Protein AF-X1R0Q4-F1 (afdb_monomer)

Radius of gyration: 19.45 Å; Cα contacts (8 Å, |Δi|>4): 274; chains: 1; bounding box: 54×48×54 Å

pLDDT: mean 82.26, std 10.69, range [47.84, 97.06]

Sequence (240 aa):
ILNIVTEEIFTASDFFSNLVLGVIAFSLGENFRLEEIKKGMKQIMWISFIAAFGTWVLVSAALLIYFVIVKVPIYPAIVLGAAASATAPAATVLVIREYRASGLLTEFLLKVVAIDDAWCLMFAALAIAFANAMRAEVFQISIIFVGLGEIFGALIIGGILGYIFSFLSRFVKTAEEFLVYIFGFILLNVGLSIALNVSVLMSSMMMGLVVINLARENYKFFEVLRTVDAPLYLVFFILA

Structure (mmCIF, N/CA/C/O backbone):
data_AF-X1R0Q4-F1
#
_entry.id   AF-X1R0Q4-F1
#
loop_
_atom_site.group_PDB
_atom_site.id
_atom_site.type_symbol
_atom_site.label_atom_id
_atom_site.label_alt_id
_atom_site.label_comp_id
_atom_site.label_asym_id
_atom_site.label_entity_id
_atom_site.label_seq_id
_atom_site.pdbx_PDB_ins_code
_atom_site.Cartn_x
_atom_site.Cartn_y
_atom_site.Cartn_z
_atom_site.occupancy
_atom_site.B_iso_or_equiv
_atom_site.auth_seq_id
_atom_site.auth_comp_id
_atom_site.auth_asym_id
_atom_site.auth_atom_id
_atom_site.pdbx_PDB_model_num
ATOM 1 N N . ILE A 1 1 ? 8.178 -32.210 -17.970 1.00 48.28 1 ILE A N 1
ATOM 2 C CA . ILE A 1 1 ? 8.221 -33.676 -17.707 1.00 48.28 1 ILE A CA 1
ATOM 3 C C . ILE A 1 1 ? 7.464 -34.052 -16.430 1.00 48.28 1 ILE A C 1
ATOM 5 O O . ILE A 1 1 ? 6.868 -35.116 -16.416 1.00 48.28 1 ILE A O 1
ATOM 9 N N . LEU A 1 2 ? 7.343 -33.185 -15.419 1.00 51.03 2 LEU A N 1
ATOM 10 C CA . LEU A 1 2 ? 6.321 -33.352 -14.377 1.00 51.03 2 LEU A CA 1
ATOM 11 C C . LEU A 1 2 ? 5.296 -32.224 -14.508 1.00 51.03 2 LEU A C 1
ATOM 13 O O . LEU A 1 2 ? 5.438 -31.170 -13.905 1.00 51.03 2 LEU A O 1
ATOM 17 N N . ASN A 1 3 ? 4.303 -32.434 -15.372 1.00 47.84 3 ASN A N 1
ATOM 18 C CA . ASN A 1 3 ? 3.176 -31.526 -15.610 1.00 47.84 3 ASN A CA 1
ATOM 19 C C . ASN A 1 3 ? 2.176 -31.603 -14.432 1.00 47.84 3 ASN A C 1
ATOM 21 O O . ASN A 1 3 ? 1.005 -31.903 -14.622 1.00 47.84 3 ASN A O 1
ATOM 25 N N . ILE A 1 4 ? 2.678 -31.471 -13.198 1.00 63.62 4 ILE A N 1
ATOM 26 C CA . ILE A 1 4 ? 1.900 -31.618 -11.954 1.00 63.62 4 ILE A CA 1
ATOM 27 C C . ILE A 1 4 ? 1.037 -30.366 -11.707 1.00 63.62 4 ILE A C 1
ATOM 29 O O . ILE A 1 4 ? 0.045 -30.431 -10.988 1.00 63.62 4 ILE A O 1
ATOM 33 N N . VAL A 1 5 ? 1.381 -29.245 -12.349 1.00 58.50 5 VAL A N 1
ATOM 34 C CA . VAL A 1 5 ? 0.653 -27.976 -12.283 1.00 58.50 5 VAL A CA 1
ATOM 35 C C . VAL A 1 5 ? 0.071 -27.673 -13.669 1.00 58.50 5 VAL A C 1
ATOM 37 O O . VAL A 1 5 ? 0.801 -27.300 -14.584 1.00 58.50 5 VAL A O 1
ATOM 40 N N . THR A 1 6 ? -1.231 -27.901 -13.838 1.00 69.00 6 THR A N 1
ATOM 41 C CA . THR A 1 6 ? -2.012 -27.600 -15.054 1.00 69.00 6 THR A CA 1
ATOM 42 C C . THR A 1 6 ? -2.155 -26.080 -15.257 1.00 69.00 6 THR A C 1
ATOM 44 O O . THR A 1 6 ? -2.179 -25.341 -14.277 1.00 69.00 6 THR A O 1
ATOM 47 N N . GLU A 1 7 ? -2.330 -25.587 -16.492 1.00 61.00 7 GLU A N 1
ATOM 48 C CA . GLU A 1 7 ? -2.618 -24.157 -16.769 1.00 61.00 7 GLU A CA 1
ATOM 49 C C . GLU A 1 7 ? -3.858 -23.617 -16.023 1.00 61.00 7 GLU A C 1
ATOM 51 O O . GLU A 1 7 ? -3.911 -22.441 -15.664 1.00 61.00 7 GLU A O 1
ATOM 56 N N . GLU A 1 8 ? -4.826 -24.483 -15.712 1.00 61.91 8 GLU A N 1
ATOM 57 C CA . GLU A 1 8 ? -5.983 -24.154 -14.865 1.00 61.91 8 GLU A CA 1
ATOM 58 C C . GLU A 1 8 ? -5.582 -23.809 -13.420 1.00 61.91 8 GLU A C 1
ATOM 60 O O . GLU A 1 8 ? -6.213 -22.967 -12.783 1.00 61.91 8 GLU A O 1
ATOM 65 N N . ILE A 1 9 ? -4.502 -24.409 -12.902 1.00 63.47 9 ILE A N 1
ATOM 66 C CA . ILE A 1 9 ? -3.955 -24.058 -11.586 1.00 63.47 9 ILE A CA 1
ATOM 67 C C . ILE A 1 9 ? -3.293 -22.678 -11.647 1.00 63.47 9 ILE A C 1
ATOM 69 O O . ILE A 1 9 ? -3.420 -21.928 -10.689 1.00 63.47 9 ILE A O 1
ATOM 73 N N . PHE A 1 10 ? -2.659 -22.296 -12.761 1.00 61.41 10 PHE A N 1
ATOM 74 C CA . PHE A 1 10 ? -2.067 -20.959 -12.917 1.00 61.41 10 PHE A CA 1
ATOM 75 C C . PHE A 1 10 ? -3.125 -19.850 -12.958 1.00 61.41 10 PHE A C 1
ATOM 77 O O . PHE A 1 10 ? -3.000 -18.859 -12.247 1.00 61.41 10 PHE A O 1
ATOM 84 N N . THR A 1 11 ? -4.210 -20.037 -13.712 1.00 64.31 11 THR A N 1
ATOM 85 C CA . THR A 1 11 ? -5.306 -19.049 -13.769 1.00 64.31 11 THR A CA 1
ATOM 86 C C . THR A 1 11 ? -6.082 -18.957 -12.455 1.00 64.31 11 THR A C 1
ATOM 88 O O . THR A 1 11 ? -6.445 -17.859 -12.029 1.00 64.31 11 THR A O 1
ATOM 91 N N . ALA A 1 12 ? -6.298 -20.082 -11.766 1.00 67.31 12 ALA A N 1
ATOM 92 C CA . ALA A 1 12 ? -6.819 -20.057 -10.402 1.00 67.31 12 ALA A CA 1
ATOM 93 C C . ALA A 1 12 ? -5.833 -19.368 -9.437 1.00 67.31 12 ALA A C 1
ATOM 95 O O . ALA A 1 12 ? -6.260 -18.575 -8.597 1.00 67.31 12 ALA A O 1
ATOM 96 N N . SER A 1 13 ? -4.525 -19.614 -9.583 1.00 70.62 13 SER A N 1
ATOM 97 C CA . SER A 1 13 ? -3.475 -19.014 -8.750 1.00 70.62 13 SER A CA 1
ATOM 98 C C . SER A 1 13 ? -3.443 -17.493 -8.867 1.00 70.62 13 SER A C 1
ATOM 100 O O . SER A 1 13 ? -3.346 -16.819 -7.846 1.00 70.62 13 SER A O 1
ATOM 102 N N . ASP A 1 14 ? -3.620 -16.930 -10.066 1.00 76.75 14 ASP A N 1
ATOM 103 C CA . ASP A 1 14 ? -3.655 -15.474 -10.257 1.00 76.75 14 ASP A CA 1
ATOM 104 C C . ASP A 1 14 ? -4.827 -14.824 -9.511 1.00 76.75 14 ASP A C 1
ATOM 106 O O . ASP A 1 14 ? -4.669 -13.789 -8.856 1.00 76.75 14 ASP A O 1
ATOM 110 N N . PHE A 1 15 ? -6.016 -15.433 -9.565 1.00 80.31 15 PHE A N 1
ATOM 111 C CA . PHE A 1 15 ? -7.176 -14.930 -8.830 1.00 80.31 15 PHE A CA 1
ATOM 112 C C . PHE A 1 15 ? -6.971 -15.025 -7.314 1.00 80.31 15 PHE A C 1
ATOM 114 O O . PHE A 1 15 ? -7.194 -14.045 -6.599 1.00 80.31 15 PHE A O 1
ATOM 121 N N . PHE A 1 16 ? -6.515 -16.180 -6.819 1.00 81.94 16 PHE A N 1
ATOM 122 C CA . PHE A 1 16 ? -6.248 -16.376 -5.394 1.00 81.94 16 PHE A CA 1
ATOM 123 C C . PHE A 1 16 ? -5.144 -15.446 -4.889 1.00 81.94 16 PHE A C 1
ATOM 125 O O . PHE A 1 16 ? -5.305 -14.832 -3.837 1.00 81.94 16 PHE A O 1
ATOM 132 N N . SER A 1 17 ? -4.074 -15.267 -5.660 1.00 81.31 17 SER A N 1
ATOM 133 C CA . SER A 1 17 ? -2.992 -14.335 -5.349 1.00 81.31 17 SER A CA 1
ATOM 134 C C . SER A 1 17 ? -3.511 -12.906 -5.231 1.00 81.31 17 SER A C 1
ATOM 136 O O . SER A 1 17 ? -3.246 -12.254 -4.227 1.00 81.31 17 SER A O 1
ATOM 138 N N . ASN A 1 18 ? -4.324 -12.431 -6.182 1.00 85.31 18 ASN A N 1
ATOM 139 C CA . ASN A 1 18 ? -4.925 -11.094 -6.111 1.00 85.31 18 ASN A CA 1
ATOM 140 C C . ASN A 1 18 ? -5.888 -10.931 -4.928 1.00 85.31 18 ASN A C 1
ATOM 142 O O . ASN A 1 18 ? -5.920 -9.872 -4.301 1.00 85.31 18 ASN A O 1
ATOM 146 N N . LEU A 1 19 ? -6.6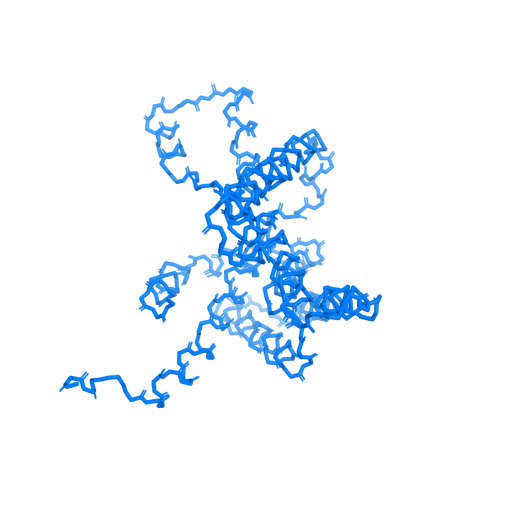62 -11.968 -4.604 1.00 88.12 19 LEU A N 1
ATOM 147 C CA . LEU A 1 19 ? -7.562 -11.960 -3.454 1.00 88.12 19 LEU A CA 1
ATOM 148 C C . LEU A 1 19 ? -6.775 -11.831 -2.152 1.00 88.12 19 LEU A C 1
ATOM 150 O O . LEU A 1 19 ? -7.067 -10.950 -1.344 1.00 88.12 19 LEU A O 1
ATOM 154 N N . VAL A 1 20 ? -5.762 -12.677 -1.961 1.00 84.25 20 VAL A N 1
ATOM 155 C CA . VAL A 1 20 ? -4.935 -12.647 -0.754 1.00 84.25 20 VAL A CA 1
ATOM 156 C C . VAL A 1 20 ? -4.165 -11.331 -0.665 1.00 84.25 20 VAL A C 1
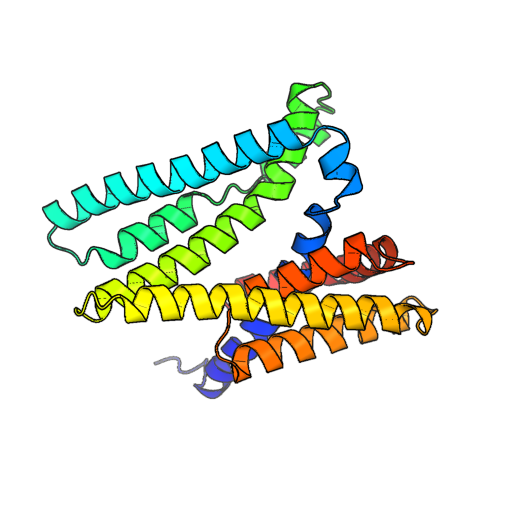ATOM 158 O O . VAL A 1 20 ? -4.171 -10.697 0.387 1.00 84.25 20 VAL A O 1
ATOM 161 N N . LEU A 1 21 ? -3.598 -10.855 -1.775 1.00 82.38 21 LEU A N 1
ATOM 162 C CA . LEU A 1 21 ? -2.958 -9.543 -1.862 1.00 82.38 21 LEU A CA 1
ATOM 163 C C . LEU A 1 21 ? -3.921 -8.416 -1.456 1.00 82.38 21 LEU A C 1
ATOM 165 O O . LEU A 1 21 ? -3.531 -7.507 -0.728 1.00 82.38 21 LEU A O 1
ATOM 169 N N . GLY A 1 22 ? -5.187 -8.490 -1.879 1.00 88.50 22 GLY A N 1
ATOM 170 C CA . GLY A 1 22 ? -6.237 -7.558 -1.476 1.00 88.50 22 GLY A CA 1
ATOM 171 C C . GLY A 1 22 ? -6.502 -7.577 0.031 1.00 88.50 22 GLY A C 1
ATOM 172 O O . GLY A 1 22 ? -6.643 -6.515 0.636 1.00 88.50 22 GLY A O 1
ATOM 173 N N . VAL A 1 23 ? -6.504 -8.758 0.659 1.00 88.94 23 VAL A N 1
ATOM 174 C CA . VAL A 1 23 ? -6.658 -8.884 2.119 1.00 88.94 23 VAL A CA 1
ATOM 175 C C . VAL A 1 23 ? -5.475 -8.275 2.865 1.00 88.94 23 VAL A C 1
ATOM 177 O O . VAL A 1 23 ? -5.675 -7.466 3.772 1.00 88.94 23 VAL A O 1
ATOM 180 N N . ILE A 1 24 ? -4.252 -8.603 2.446 1.00 83.38 24 ILE A N 1
ATOM 181 C CA . ILE A 1 24 ? -3.019 -8.075 3.042 1.00 83.38 24 ILE A CA 1
ATOM 182 C C . ILE A 1 24 ? -2.996 -6.547 2.935 1.00 83.38 24 ILE A C 1
ATOM 184 O O . ILE A 1 24 ? -2.786 -5.844 3.922 1.00 83.38 24 ILE A O 1
ATOM 188 N N . ALA A 1 25 ? -3.276 -6.024 1.742 1.00 83.62 25 ALA A N 1
ATOM 189 C CA . ALA A 1 25 ? -3.296 -4.593 1.482 1.00 83.62 25 ALA A CA 1
ATOM 190 C C . ALA A 1 25 ? -4.381 -3.868 2.287 1.00 83.62 25 ALA A C 1
ATOM 192 O O . ALA A 1 25 ? -4.122 -2.797 2.832 1.00 83.62 25 ALA A O 1
ATOM 193 N N . PHE A 1 26 ? -5.578 -4.452 2.406 1.00 89.25 26 PHE A N 1
ATOM 194 C CA . PHE A 1 26 ? -6.632 -3.907 3.259 1.00 89.25 26 PHE A CA 1
ATOM 195 C C . PHE A 1 26 ? -6.187 -3.835 4.724 1.00 89.25 26 PHE A C 1
ATOM 197 O O . PHE A 1 26 ? -6.342 -2.781 5.336 1.00 89.25 26 PHE A O 1
ATOM 204 N N . SER A 1 27 ? -5.586 -4.907 5.256 1.00 84.94 27 SER A N 1
ATOM 205 C CA . SER A 1 27 ? -5.051 -4.957 6.626 1.00 84.94 27 SER A CA 1
ATOM 206 C C . SER A 1 27 ? -3.994 -3.868 6.865 1.00 84.94 27 SER A C 1
ATOM 208 O O . SER A 1 27 ? -4.069 -3.128 7.845 1.00 84.94 27 SER A O 1
ATOM 210 N N . LEU A 1 28 ? -3.090 -3.650 5.901 1.00 79.06 28 LEU A N 1
ATOM 211 C CA . LEU A 1 28 ? -2.098 -2.565 5.945 1.00 79.06 28 LEU A CA 1
ATOM 212 C C . LEU A 1 28 ? -2.719 -1.158 5.998 1.00 79.06 28 LEU A C 1
ATOM 214 O O . LEU A 1 28 ? -2.101 -0.229 6.523 1.00 79.06 28 LEU A O 1
ATOM 218 N N . GLY A 1 29 ? -3.944 -0.986 5.495 1.00 81.50 29 GLY A N 1
ATOM 219 C CA . GLY A 1 29 ? -4.682 0.274 5.581 1.00 81.50 29 GLY A CA 1
ATOM 220 C C . GLY A 1 29 ? -4.932 0.745 7.021 1.00 81.50 29 GLY A C 1
ATOM 221 O O . GLY A 1 29 ? -5.035 1.952 7.250 1.00 81.50 29 GLY A O 1
ATOM 222 N N . GLU A 1 30 ? -4.955 -0.167 8.002 1.00 83.25 30 GLU A N 1
ATOM 223 C CA . GLU A 1 30 ? -5.106 0.153 9.429 1.00 83.25 30 GLU A CA 1
ATOM 224 C C . GLU A 1 30 ? -4.024 1.125 9.931 1.00 83.25 30 GLU A C 1
ATOM 226 O O . GLU A 1 30 ? -4.306 2.024 10.728 1.00 83.25 30 GLU A O 1
ATOM 231 N N . ASN A 1 31 ? -2.801 1.016 9.400 1.00 74.75 31 ASN A N 1
ATOM 232 C CA . ASN A 1 31 ? -1.647 1.815 9.825 1.00 74.75 31 ASN A CA 1
ATOM 233 C C . ASN A 1 31 ? -1.775 3.316 9.476 1.00 74.75 31 ASN A C 1
ATOM 235 O O . ASN A 1 31 ? -0.986 4.136 9.947 1.00 74.75 31 ASN A O 1
ATOM 239 N N . PHE A 1 32 ? -2.782 3.708 8.684 1.00 74.38 32 PHE A N 1
ATOM 240 C CA . PHE A 1 32 ? -3.005 5.083 8.211 1.00 74.38 32 PHE A CA 1
ATOM 241 C C . PHE A 1 32 ? -4.057 5.858 9.018 1.00 74.38 32 PHE A C 1
ATOM 243 O O . PHE A 1 32 ? -4.734 6.760 8.508 1.00 74.38 32 PHE A O 1
ATOM 250 N N . ARG A 1 33 ? -4.215 5.541 10.304 1.00 79.12 33 ARG A N 1
ATOM 251 C CA . 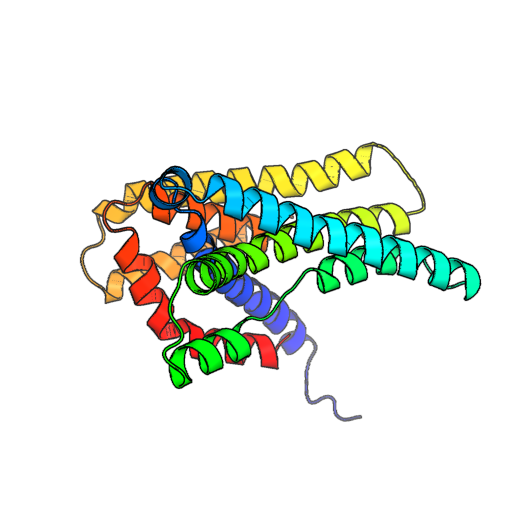ARG A 1 33 ? -5.160 6.235 11.185 1.00 79.12 33 ARG A CA 1
ATOM 252 C C . ARG A 1 33 ? -4.767 7.703 11.407 1.00 79.12 33 ARG A C 1
ATOM 254 O O . ARG A 1 33 ? -3.747 8.023 12.017 1.00 79.12 33 ARG A O 1
ATOM 261 N N . LEU A 1 34 ? -5.636 8.627 10.996 1.00 73.25 34 LEU A N 1
ATOM 262 C CA . LEU A 1 34 ? -5.405 10.076 11.042 1.00 73.25 34 LEU A CA 1
ATOM 263 C C . LEU A 1 34 ? -5.211 10.615 12.464 1.00 73.25 34 LEU A C 1
ATOM 265 O O . LEU A 1 34 ? -4.466 11.575 12.660 1.00 73.25 34 LEU A O 1
ATOM 269 N N . GLU A 1 35 ? -5.877 10.030 13.460 1.00 72.56 35 GLU A N 1
ATOM 270 C CA . GLU A 1 35 ? -5.712 10.430 14.863 1.00 72.56 35 GLU A CA 1
ATOM 271 C C . GLU A 1 35 ? -4.319 10.106 15.401 1.00 72.56 35 GLU A C 1
ATOM 273 O O . GLU A 1 35 ? -3.756 10.897 16.159 1.00 72.56 35 GLU A O 1
ATOM 278 N N . GLU A 1 36 ? -3.750 8.973 14.992 1.00 66.88 36 GLU A N 1
ATOM 279 C CA . GLU A 1 36 ? -2.378 8.605 15.335 1.00 66.88 36 GLU A CA 1
ATOM 280 C C . GLU A 1 36 ? -1.408 9.505 14.575 1.00 66.88 36 GLU A C 1
ATOM 282 O O . GLU A 1 36 ? -0.501 10.082 15.183 1.00 66.88 36 GLU A O 1
ATOM 287 N N . ILE A 1 37 ? -1.688 9.761 13.289 1.00 65.81 37 ILE A N 1
ATOM 288 C CA . ILE A 1 37 ? -0.858 10.629 12.451 1.00 65.81 37 ILE A CA 1
ATOM 289 C C . ILE A 1 37 ? -0.731 12.037 13.045 1.00 65.81 37 ILE A C 1
ATOM 291 O O . ILE A 1 37 ? 0.372 12.590 13.153 1.00 65.81 37 ILE A O 1
ATOM 295 N N . LYS A 1 38 ? -1.852 12.605 13.502 1.00 64.12 38 LYS A N 1
ATOM 296 C CA . LYS A 1 38 ? -1.912 13.938 14.120 1.00 64.12 38 LYS A CA 1
ATOM 297 C C . LYS A 1 38 ? -1.213 14.017 15.483 1.00 64.12 38 LYS A C 1
ATOM 299 O O . LYS A 1 38 ? -0.784 15.104 15.859 1.00 64.12 38 LYS A O 1
ATOM 304 N N . LYS A 1 39 ? -1.041 12.903 16.204 1.00 67.81 39 LYS A N 1
ATOM 305 C CA . LYS A 1 39 ? -0.413 12.849 17.542 1.00 67.81 39 LYS A CA 1
ATOM 306 C C . LYS A 1 39 ? 1.121 12.767 17.529 1.00 67.81 39 LYS A C 1
ATOM 308 O O . LYS A 1 39 ? 1.723 12.446 18.549 1.00 67.81 39 LYS A O 1
ATOM 313 N N . GLY A 1 40 ? 1.767 13.085 16.406 1.00 65.31 40 GLY A N 1
ATOM 314 C CA . GLY A 1 40 ? 3.230 13.171 16.319 1.00 65.31 40 GLY A CA 1
ATOM 315 C C . GLY A 1 40 ? 3.873 12.289 15.251 1.00 65.31 40 GLY A C 1
ATOM 316 O O . GLY A 1 40 ? 5.098 12.221 15.197 1.00 65.31 40 GLY A O 1
ATOM 317 N N . MET A 1 41 ? 3.103 11.656 14.355 1.00 67.69 41 MET A N 1
ATOM 318 C CA . MET A 1 41 ? 3.697 10.858 13.270 1.00 67.69 41 MET A CA 1
ATOM 319 C C . MET A 1 41 ? 4.172 11.697 12.083 1.00 67.69 41 MET A C 1
ATOM 321 O O . MET A 1 41 ? 4.742 11.136 11.159 1.00 67.69 41 MET A O 1
ATOM 325 N N . LYS A 1 42 ? 4.012 13.028 12.074 1.00 77.25 42 LYS A N 1
ATOM 326 C CA . LYS A 1 42 ? 4.504 13.853 10.953 1.00 77.25 42 LYS A CA 1
ATOM 327 C C . LYS A 1 42 ? 6.011 13.669 10.723 1.00 77.25 42 LYS A C 1
ATOM 329 O O . LYS A 1 42 ? 6.438 13.556 9.580 1.00 77.25 42 LYS A O 1
ATOM 334 N N . GLN A 1 43 ? 6.806 13.613 11.794 1.00 82.38 43 GLN A N 1
ATOM 335 C CA . GLN A 1 43 ? 8.244 13.329 11.699 1.00 82.38 43 GLN A CA 1
ATOM 336 C C . GLN A 1 43 ? 8.512 11.892 11.232 1.00 82.38 43 GLN A C 1
ATOM 338 O O . GLN A 1 43 ? 9.378 11.679 10.391 1.00 82.38 43 GLN A O 1
ATOM 343 N N . ILE A 1 44 ? 7.734 10.927 11.730 1.00 83.44 44 ILE A N 1
ATOM 344 C CA . ILE A 1 44 ? 7.833 9.499 11.388 1.00 83.44 44 ILE A CA 1
ATOM 345 C C . ILE A 1 44 ? 7.547 9.279 9.901 1.00 83.44 44 ILE A C 1
ATOM 347 O O . ILE A 1 44 ? 8.341 8.648 9.217 1.00 83.44 44 ILE A O 1
ATOM 351 N N . MET A 1 45 ? 6.464 9.866 9.387 1.00 81.88 45 MET A N 1
ATOM 352 C CA . MET A 1 45 ? 6.097 9.817 7.974 1.00 81.88 45 MET A CA 1
ATOM 353 C C . MET A 1 45 ? 7.187 10.400 7.083 1.00 81.88 45 MET A C 1
ATOM 355 O O . MET A 1 45 ? 7.530 9.789 6.081 1.00 81.88 45 MET A O 1
ATOM 359 N N . TRP A 1 46 ? 7.741 11.565 7.440 1.00 86.44 46 TRP A N 1
ATOM 360 C CA . TRP A 1 46 ? 8.808 12.181 6.650 1.00 86.44 46 TRP A CA 1
ATOM 361 C C . TRP A 1 46 ? 10.078 11.337 6.642 1.00 86.44 46 TRP A C 1
ATOM 363 O O . TRP A 1 46 ? 10.664 11.143 5.584 1.00 86.44 46 TRP A O 1
ATOM 373 N N . ILE A 1 47 ? 10.491 10.824 7.801 1.00 88.62 47 ILE A N 1
ATOM 374 C CA . ILE A 1 47 ? 11.694 9.994 7.908 1.00 88.62 47 ILE A CA 1
ATOM 375 C C . ILE A 1 47 ? 11.510 8.679 7.147 1.00 88.62 47 ILE A C 1
ATOM 377 O O . ILE A 1 47 ? 12.376 8.325 6.354 1.00 88.62 47 ILE A O 1
ATOM 381 N N . SER A 1 48 ? 10.375 8.002 7.332 1.00 87.38 48 SER A N 1
ATOM 382 C CA . SER A 1 48 ? 10.027 6.772 6.613 1.00 87.38 48 SER A CA 1
ATOM 383 C C . SER A 1 48 ? 9.978 7.003 5.101 1.00 87.38 48 SER A C 1
ATOM 385 O O . SER A 1 48 ? 10.644 6.296 4.353 1.00 87.38 48 SER A O 1
ATOM 387 N N . PHE A 1 49 ? 9.305 8.066 4.648 1.00 89.06 49 PHE A N 1
ATOM 388 C CA . PHE A 1 49 ? 9.241 8.416 3.231 1.00 89.06 49 PHE A CA 1
ATOM 389 C C . PHE A 1 49 ? 10.627 8.690 2.642 1.00 89.06 49 PHE A C 1
ATOM 391 O O . PHE A 1 49 ? 10.955 8.158 1.588 1.00 89.06 49 PHE A O 1
ATOM 398 N N . ILE A 1 50 ? 11.456 9.498 3.312 1.00 91.81 50 ILE A N 1
ATOM 399 C CA . ILE A 1 50 ? 12.810 9.813 2.837 1.00 91.81 50 ILE A CA 1
ATOM 400 C C . ILE A 1 50 ? 13.678 8.552 2.801 1.00 91.81 50 ILE A C 1
ATOM 402 O O . ILE A 1 50 ? 14.441 8.382 1.854 1.00 91.81 50 ILE A O 1
ATOM 406 N N . ALA A 1 51 ? 13.564 7.666 3.794 1.00 90.69 51 ALA A N 1
ATOM 407 C CA . ALA A 1 51 ? 14.310 6.414 3.831 1.00 90.69 51 ALA A CA 1
ATOM 408 C C . ALA A 1 51 ? 13.897 5.479 2.684 1.00 90.69 51 ALA A C 1
ATOM 410 O O . ALA A 1 51 ? 14.760 5.033 1.925 1.00 90.69 51 ALA A O 1
ATOM 411 N N . ALA A 1 52 ? 12.596 5.248 2.498 1.00 90.56 52 ALA A N 1
ATOM 412 C CA . ALA A 1 52 ? 12.078 4.370 1.455 1.00 90.56 52 ALA A CA 1
ATOM 413 C C . ALA A 1 52 ? 12.325 4.952 0.048 1.00 90.56 52 ALA A C 1
ATOM 415 O O . ALA A 1 52 ? 12.873 4.277 -0.823 1.00 90.56 52 ALA A O 1
ATOM 416 N N . PHE A 1 53 ? 12.014 6.236 -0.166 1.00 92.12 53 PHE A N 1
ATOM 417 C CA . PHE A 1 53 ? 12.231 6.919 -1.446 1.00 92.12 53 PHE A CA 1
ATOM 418 C C . PHE A 1 53 ? 13.722 7.060 -1.767 1.00 92.12 53 PHE A C 1
ATOM 420 O O . PHE A 1 53 ? 14.145 6.825 -2.897 1.00 92.12 53 PHE A O 1
ATOM 427 N N . GLY A 1 54 ? 14.539 7.405 -0.769 1.00 94.00 54 GLY A N 1
ATOM 428 C CA . GLY A 1 54 ? 15.990 7.489 -0.903 1.00 94.00 54 GLY A CA 1
ATOM 429 C C . GLY A 1 54 ? 16.603 6.144 -1.281 1.00 94.00 54 GLY A C 1
ATOM 430 O O . GLY A 1 54 ? 17.414 6.085 -2.203 1.00 94.00 54 GLY A O 1
ATOM 431 N N . THR A 1 55 ? 16.162 5.061 -0.636 1.00 94.12 55 THR A N 1
ATOM 432 C CA . THR A 1 55 ? 16.571 3.692 -0.986 1.00 94.12 55 THR A CA 1
ATOM 433 C C . THR A 1 55 ? 16.174 3.356 -2.416 1.00 94.12 55 THR A C 1
ATOM 435 O O . THR A 1 55 ? 17.025 2.925 -3.195 1.00 94.12 55 THR A O 1
ATOM 438 N N . TRP A 1 56 ? 14.926 3.636 -2.801 1.00 94.06 56 TRP A N 1
ATOM 439 C CA . TRP A 1 56 ? 14.455 3.389 -4.159 1.00 94.06 56 TRP A CA 1
ATOM 440 C C . TRP A 1 56 ? 15.310 4.112 -5.204 1.00 94.06 56 TRP A C 1
ATOM 442 O O . TRP A 1 56 ? 15.796 3.479 -6.144 1.00 94.06 56 TRP A O 1
ATOM 452 N N . VAL A 1 57 ? 15.555 5.412 -5.028 1.00 94.56 57 VAL A N 1
ATOM 453 C CA . VAL A 1 57 ? 16.348 6.216 -5.969 1.00 94.56 57 VAL A CA 1
ATOM 454 C C . VAL A 1 57 ? 17.797 5.736 -6.031 1.00 94.56 57 VAL A C 1
ATOM 456 O O . VAL A 1 57 ? 18.319 5.530 -7.126 1.00 94.56 57 VAL A O 1
ATOM 459 N N . LEU A 1 58 ? 18.449 5.532 -4.883 1.00 96.50 58 LEU A N 1
ATOM 460 C CA . LEU A 1 58 ? 19.863 5.151 -4.831 1.00 96.50 58 LEU A CA 1
ATOM 461 C C . LEU A 1 58 ? 20.104 3.755 -5.408 1.00 96.50 58 LEU A C 1
ATOM 463 O O . LEU A 1 58 ? 21.014 3.580 -6.220 1.00 96.50 58 LEU A O 1
ATOM 467 N N . VAL A 1 59 ? 19.280 2.773 -5.033 1.00 96.19 59 VAL A N 1
ATOM 468 C CA . VAL A 1 59 ? 19.413 1.400 -5.536 1.00 96.19 59 VAL A CA 1
ATOM 469 C C . VAL A 1 59 ? 19.075 1.342 -7.022 1.00 96.19 59 VAL A C 1
ATOM 471 O O . VAL A 1 59 ? 19.826 0.735 -7.785 1.00 96.19 59 VAL A O 1
ATOM 474 N N . SER A 1 60 ? 18.019 2.036 -7.467 1.00 94.56 60 SER A N 1
ATOM 475 C CA . SER A 1 60 ? 17.699 2.125 -8.898 1.00 94.56 60 SER A CA 1
ATOM 476 C C . SER A 1 60 ? 18.846 2.754 -9.683 1.00 94.56 60 SER A C 1
ATOM 478 O O . SER A 1 60 ? 19.229 2.222 -10.717 1.00 94.56 60 SER A O 1
ATOM 480 N N . ALA A 1 61 ? 19.439 3.849 -9.197 1.00 94.50 61 ALA A N 1
ATOM 481 C CA . ALA A 1 61 ? 20.561 4.506 -9.866 1.00 94.50 61 ALA A CA 1
ATOM 482 C C . ALA A 1 61 ? 21.790 3.589 -9.965 1.00 94.50 61 ALA A C 1
ATOM 484 O O . ALA A 1 61 ? 22.389 3.475 -11.036 1.00 94.50 61 ALA A O 1
ATOM 485 N N . ALA A 1 62 ? 22.137 2.891 -8.880 1.00 96.06 62 ALA A N 1
ATOM 486 C CA . ALA A 1 62 ? 23.241 1.936 -8.871 1.00 96.06 62 ALA A CA 1
ATOM 487 C C . ALA A 1 62 ? 23.005 0.777 -9.857 1.00 96.06 62 ALA A C 1
ATOM 489 O O . ALA A 1 62 ? 23.895 0.441 -10.643 1.00 96.06 62 ALA A O 1
ATOM 490 N N . LEU A 1 63 ? 21.795 0.207 -9.866 1.00 95.19 63 LEU A N 1
ATOM 491 C CA . LEU A 1 63 ? 21.418 -0.868 -10.786 1.00 95.19 63 LEU A CA 1
ATOM 492 C C . LEU A 1 63 ? 21.358 -0.398 -12.239 1.00 95.19 63 LEU A C 1
ATOM 494 O O . LEU A 1 63 ? 21.794 -1.129 -13.120 1.00 95.19 63 LEU A O 1
ATOM 498 N N . LEU A 1 64 ? 20.885 0.822 -12.503 1.00 93.19 64 LEU A N 1
ATOM 499 C CA . LEU A 1 64 ? 20.881 1.408 -13.844 1.00 93.19 64 LEU A CA 1
ATOM 500 C C . LEU A 1 64 ? 22.303 1.533 -14.394 1.00 93.19 64 LEU A C 1
ATOM 502 O O . LEU A 1 64 ? 22.560 1.098 -15.515 1.00 93.19 64 LEU A O 1
ATOM 506 N N . ILE A 1 65 ? 23.239 2.068 -13.602 1.00 93.69 65 ILE A N 1
ATOM 507 C CA . ILE A 1 65 ? 24.652 2.171 -13.996 1.00 93.69 65 ILE A CA 1
ATOM 508 C C . ILE A 1 65 ? 25.217 0.778 -14.294 1.00 93.69 65 ILE A C 1
ATOM 510 O O . ILE A 1 65 ? 25.821 0.564 -15.346 1.00 93.69 65 ILE A O 1
ATOM 5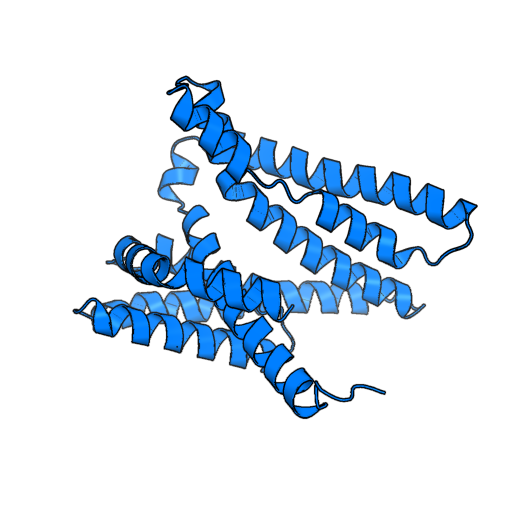14 N N . TYR A 1 66 ? 24.982 -0.184 -13.401 1.00 94.31 66 TYR A N 1
ATOM 515 C CA . TYR A 1 66 ? 25.447 -1.557 -13.575 1.00 94.31 66 TYR A CA 1
ATOM 516 C C . TYR A 1 66 ? 24.859 -2.223 -14.832 1.00 94.31 66 TYR A C 1
ATOM 518 O O . TYR A 1 66 ? 25.593 -2.817 -15.621 1.00 94.31 66 TYR A O 1
ATOM 526 N N . PHE A 1 67 ? 23.557 -2.078 -15.077 1.00 93.62 67 PHE A N 1
ATOM 527 C CA . PHE A 1 67 ? 22.877 -2.679 -16.227 1.00 93.62 67 PHE A CA 1
ATOM 528 C C . PHE A 1 67 ? 23.319 -2.072 -17.558 1.00 93.62 67 PHE A C 1
ATOM 530 O O . PHE A 1 67 ? 23.474 -2.808 -18.533 1.00 93.62 67 PHE A O 1
ATOM 537 N N . VAL A 1 68 ? 23.619 -0.770 -17.590 1.00 92.06 68 VAL A N 1
ATOM 538 C CA . VAL A 1 68 ? 24.229 -0.118 -18.759 1.00 92.06 68 VAL A CA 1
ATOM 539 C C . VAL A 1 68 ? 25.619 -0.695 -19.049 1.00 92.06 68 VAL A C 1
ATOM 541 O O . VAL A 1 68 ? 25.927 -0.981 -20.206 1.00 92.06 68 VAL A O 1
ATOM 544 N N . ILE A 1 69 ? 26.443 -0.926 -18.020 1.00 94.12 69 ILE A N 1
ATOM 545 C CA . ILE A 1 69 ? 27.790 -1.505 -18.175 1.00 94.12 69 ILE A CA 1
ATOM 546 C C . ILE A 1 69 ? 27.718 -2.944 -18.709 1.00 94.12 69 ILE A C 1
ATOM 548 O O . ILE A 1 69 ? 28.467 -3.306 -19.616 1.00 94.12 69 ILE A O 1
ATOM 552 N N . VAL A 1 70 ? 26.804 -3.756 -18.171 1.00 93.94 70 VAL A N 1
ATOM 553 C CA . VAL A 1 70 ? 26.641 -5.177 -18.538 1.00 93.94 70 VAL A CA 1
ATOM 554 C C . VAL A 1 70 ? 25.780 -5.363 -19.801 1.00 93.94 70 VAL A C 1
ATOM 556 O O . VAL A 1 70 ? 25.687 -6.469 -20.328 1.00 93.94 70 VAL A O 1
ATOM 559 N N . LYS A 1 71 ? 25.211 -4.279 -20.349 1.00 90.81 71 LYS A N 1
ATOM 560 C CA . LYS A 1 71 ? 24.349 -4.266 -21.546 1.00 90.81 71 LYS A CA 1
ATOM 561 C C . LYS A 1 71 ? 23.103 -5.146 -21.413 1.00 90.81 71 LYS A C 1
ATOM 563 O O . LYS A 1 71 ? 22.713 -5.837 -22.352 1.00 90.81 71 LYS A O 1
ATOM 568 N N . VAL A 1 72 ? 22.471 -5.104 -20.246 1.00 90.69 72 VAL A N 1
ATOM 569 C CA . VAL A 1 72 ? 21.171 -5.742 -19.998 1.00 90.69 72 VAL A CA 1
ATOM 570 C C . VAL A 1 72 ? 20.061 -4.690 -19.975 1.00 90.69 72 VAL A C 1
ATOM 572 O O . VAL A 1 72 ? 20.343 -3.498 -19.817 1.00 90.69 72 VAL A O 1
ATOM 575 N N . PRO A 1 73 ? 18.790 -5.086 -20.152 1.00 87.00 73 PRO A N 1
ATOM 576 C CA . PRO A 1 73 ? 17.711 -4.118 -20.191 1.00 87.00 73 PRO A CA 1
ATOM 577 C C . PRO A 1 73 ? 17.552 -3.358 -18.869 1.00 87.00 73 PRO A C 1
ATOM 579 O O . PRO A 1 73 ? 17.629 -3.945 -17.794 1.00 87.00 73 PRO A O 1
ATOM 582 N N . ILE A 1 74 ? 17.312 -2.048 -18.955 1.00 87.94 74 ILE A N 1
ATOM 583 C CA . ILE A 1 74 ? 17.358 -1.132 -17.802 1.00 87.94 74 ILE A CA 1
ATOM 584 C C . ILE A 1 74 ? 16.051 -1.052 -17.004 1.00 87.94 74 ILE A C 1
ATOM 586 O O . ILE A 1 74 ? 16.067 -0.686 -15.832 1.00 87.94 74 ILE A O 1
ATOM 590 N N . TYR A 1 75 ? 14.919 -1.418 -17.608 1.00 86.44 75 TYR A N 1
ATOM 591 C CA . TYR A 1 75 ? 13.597 -1.342 -16.976 1.00 86.44 75 TYR A CA 1
ATOM 592 C C . TYR A 1 75 ? 13.462 -2.121 -15.650 1.00 86.44 75 TYR A C 1
ATOM 594 O O . TYR A 1 75 ? 12.801 -1.600 -14.749 1.00 86.44 75 TYR A O 1
ATOM 602 N N . PRO A 1 76 ? 14.104 -3.291 -15.427 1.00 89.31 76 PRO A N 1
ATOM 603 C CA . PRO A 1 76 ? 13.998 -3.983 -14.146 1.00 89.31 76 PRO A CA 1
ATOM 604 C C . PRO A 1 76 ? 14.729 -3.247 -13.018 1.00 89.31 76 PRO A C 1
ATOM 606 O O . PRO A 1 76 ? 14.394 -3.459 -11.860 1.00 89.31 76 PRO A O 1
ATOM 609 N N . ALA A 1 77 ? 15.691 -2.364 -13.316 1.00 92.31 77 ALA A N 1
ATOM 610 C CA . ALA A 1 77 ? 16.461 -1.658 -12.289 1.00 92.31 77 ALA A CA 1
ATOM 611 C C . ALA A 1 77 ? 15.568 -0.797 -11.380 1.00 92.31 77 ALA A C 1
ATOM 613 O O . ALA A 1 77 ? 15.782 -0.758 -10.171 1.00 92.31 77 ALA A O 1
ATOM 614 N N . ILE A 1 78 ? 14.539 -0.157 -11.948 1.00 90.94 78 ILE A N 1
ATOM 615 C CA . ILE A 1 78 ? 13.603 0.697 -11.200 1.00 90.94 78 ILE A CA 1
ATOM 616 C C . ILE A 1 78 ? 12.678 -0.152 -10.318 1.00 90.94 78 ILE A C 1
ATOM 618 O O . ILE A 1 78 ? 12.400 0.224 -9.180 1.00 90.94 78 ILE A O 1
ATOM 622 N N . VAL A 1 79 ? 12.234 -1.312 -10.817 1.00 90.31 79 VAL A N 1
ATOM 623 C CA . VAL A 1 79 ? 11.391 -2.264 -10.067 1.00 90.31 79 VAL A CA 1
ATOM 624 C C . VAL A 1 79 ? 12.174 -2.890 -8.918 1.00 90.31 79 VAL A C 1
ATOM 626 O O . VAL A 1 79 ? 11.693 -2.926 -7.789 1.00 90.31 79 VAL A O 1
ATOM 629 N N . LEU A 1 80 ? 13.408 -3.322 -9.182 1.00 91.50 80 LEU A N 1
ATOM 630 C CA . LEU A 1 80 ? 14.300 -3.886 -8.170 1.00 91.50 80 LEU A CA 1
ATOM 631 C C . LEU A 1 80 ? 14.683 -2.851 -7.110 1.00 91.50 80 LEU A C 1
ATOM 633 O O . LEU A 1 80 ? 14.745 -3.184 -5.930 1.00 91.50 80 LEU A O 1
ATOM 637 N N . GLY A 1 81 ? 14.886 -1.591 -7.501 1.00 93.12 81 GLY A N 1
ATOM 638 C CA . GLY A 1 81 ? 15.097 -0.516 -6.540 1.00 93.12 81 GLY A CA 1
ATOM 639 C C . GLY A 1 81 ? 13.885 -0.286 -5.638 1.00 93.12 81 GLY A C 1
ATOM 640 O O . GLY A 1 81 ? 14.059 -0.068 -4.443 1.00 93.12 81 GLY A O 1
ATOM 641 N N . ALA A 1 82 ? 12.662 -0.356 -6.175 1.00 90.12 82 ALA A N 1
ATOM 642 C CA . ALA A 1 82 ? 11.455 -0.218 -5.362 1.00 90.12 82 ALA A CA 1
ATOM 643 C C . ALA A 1 82 ? 11.305 -1.399 -4.396 1.00 90.12 82 ALA A C 1
ATOM 645 O O . ALA A 1 82 ? 11.050 -1.190 -3.214 1.00 90.12 82 ALA A O 1
ATOM 646 N N . ALA A 1 83 ? 11.562 -2.623 -4.862 1.00 88.31 83 ALA A N 1
ATOM 647 C CA . ALA A 1 83 ? 11.580 -3.809 -4.008 1.00 88.31 83 ALA A CA 1
ATOM 648 C C . ALA A 1 83 ? 12.630 -3.706 -2.885 1.00 88.31 83 ALA A C 1
ATOM 650 O O . ALA A 1 83 ? 12.381 -4.146 -1.768 1.00 88.31 83 ALA A O 1
ATOM 651 N N . ALA A 1 84 ? 13.775 -3.069 -3.146 1.00 91.12 84 ALA A N 1
ATOM 652 C CA . ALA A 1 84 ? 14.810 -2.844 -2.138 1.00 91.12 84 ALA A CA 1
ATOM 653 C C . ALA A 1 84 ? 14.401 -1.854 -1.034 1.00 91.12 84 ALA A C 1
ATOM 655 O O . ALA A 1 84 ? 15.062 -1.812 0.001 1.00 91.12 84 ALA A O 1
ATOM 656 N N . SER A 1 85 ? 13.337 -1.064 -1.234 1.00 89.12 85 SER A N 1
ATOM 657 C CA . SER A 1 85 ? 12.791 -0.203 -0.179 1.00 89.12 85 SER A CA 1
ATOM 658 C C . SER A 1 85 ? 11.995 -0.972 0.881 1.00 89.12 85 SER A C 1
ATOM 660 O O . SER A 1 85 ? 11.749 -0.413 1.942 1.00 89.12 85 SER A O 1
ATOM 662 N N . ALA A 1 86 ? 11.636 -2.239 0.632 1.00 82.50 86 ALA A N 1
ATOM 663 C CA . ALA A 1 86 ? 10.960 -3.088 1.609 1.00 82.50 86 ALA A CA 1
ATOM 664 C C . ALA A 1 86 ? 11.878 -3.404 2.798 1.00 82.50 86 ALA A C 1
ATOM 666 O O . ALA A 1 86 ? 12.916 -4.052 2.624 1.00 82.50 86 ALA A O 1
ATOM 667 N N . THR A 1 87 ? 11.481 -3.031 4.018 1.00 81.25 87 THR A N 1
ATOM 668 C CA . THR A 1 87 ? 12.185 -3.455 5.235 1.00 81.25 87 THR A CA 1
ATOM 669 C C . THR A 1 87 ? 11.308 -4.349 6.110 1.00 81.25 87 THR A C 1
ATOM 671 O O . THR A 1 87 ? 10.279 -3.939 6.630 1.00 81.25 87 THR A O 1
ATOM 674 N N . ALA A 1 88 ? 11.723 -5.606 6.305 1.00 71.50 88 ALA A N 1
ATOM 675 C CA . ALA A 1 88 ? 10.991 -6.558 7.139 1.00 71.50 88 ALA A CA 1
ATOM 676 C C . ALA A 1 88 ? 11.387 -6.407 8.623 1.00 71.50 88 ALA A C 1
ATOM 678 O O . ALA A 1 88 ? 12.536 -6.677 8.989 1.00 71.50 88 ALA A O 1
ATOM 679 N N . PRO A 1 89 ? 10.459 -6.045 9.523 1.00 70.19 89 PRO A N 1
ATOM 680 C CA . PRO A 1 89 ? 10.787 -5.741 10.915 1.00 70.19 89 PRO A CA 1
ATOM 681 C C . PRO A 1 89 ? 10.640 -6.915 11.882 1.00 70.19 89 PRO A C 1
ATOM 683 O O . PRO A 1 89 ? 10.895 -6.768 13.075 1.00 70.19 89 PRO A O 1
ATOM 686 N N . ALA A 1 90 ? 10.162 -8.072 11.425 1.00 70.19 90 ALA A N 1
ATOM 687 C CA . ALA A 1 90 ? 9.738 -9.146 12.322 1.00 70.19 90 ALA A CA 1
ATOM 688 C C . ALA A 1 90 ? 10.846 -9.552 13.312 1.00 70.19 90 ALA A C 1
ATOM 690 O O . ALA A 1 90 ? 10.606 -9.656 14.516 1.00 70.19 90 ALA A O 1
ATOM 691 N N . ALA A 1 91 ? 12.080 -9.690 12.816 1.00 76.44 91 ALA A N 1
ATOM 692 C CA . ALA A 1 91 ? 13.236 -10.034 13.636 1.00 76.44 91 ALA A CA 1
ATOM 693 C C . ALA A 1 91 ? 13.591 -8.934 14.652 1.00 76.44 91 ALA A C 1
ATOM 695 O O . ALA A 1 91 ? 13.869 -9.234 15.812 1.00 76.44 91 ALA A O 1
ATOM 696 N N . THR A 1 92 ? 13.548 -7.658 14.259 1.00 82.62 92 THR A N 1
ATOM 697 C CA . THR A 1 92 ? 13.879 -6.547 15.165 1.00 82.62 92 THR A CA 1
ATOM 698 C C . THR A 1 92 ? 12.811 -6.363 16.238 1.00 82.62 92 THR A C 1
ATOM 700 O O . THR A 1 92 ? 13.151 -6.185 17.406 1.00 82.62 92 THR A O 1
ATOM 703 N N . VAL A 1 93 ? 11.529 -6.496 15.886 1.00 79.81 93 VAL A N 1
ATOM 704 C CA . VAL A 1 93 ? 10.404 -6.468 16.837 1.00 79.81 93 VAL A CA 1
ATOM 705 C C . VAL A 1 93 ? 10.516 -7.605 17.855 1.00 79.81 93 VAL A C 1
ATOM 707 O O . VAL A 1 93 ? 10.297 -7.380 19.046 1.00 79.81 93 VAL A O 1
ATOM 710 N N . LEU A 1 94 ? 10.883 -8.813 17.412 1.00 79.12 94 LEU A N 1
ATOM 711 C CA . LEU A 1 94 ? 11.106 -9.965 18.290 1.00 79.12 94 LEU A CA 1
ATOM 712 C C . LEU A 1 94 ? 12.228 -9.700 19.296 1.00 79.12 94 LEU A C 1
ATOM 714 O O . LEU A 1 94 ? 12.018 -9.882 20.491 1.00 79.12 94 LEU A O 1
ATOM 718 N N . VAL A 1 95 ? 13.379 -9.201 18.839 1.00 88.25 95 VAL A N 1
ATOM 719 C CA . VAL A 1 95 ? 14.510 -8.865 19.721 1.00 88.25 95 VAL A CA 1
ATOM 720 C C . VAL A 1 95 ? 14.135 -7.750 20.703 1.00 88.25 95 VAL A C 1
ATOM 722 O O . VAL A 1 95 ? 14.417 -7.859 21.893 1.00 88.25 95 VAL A O 1
ATOM 725 N N . ILE A 1 96 ? 13.440 -6.702 20.248 1.00 87.44 96 ILE A N 1
ATOM 726 C CA . ILE A 1 96 ? 12.944 -5.626 21.122 1.00 87.44 96 ILE A CA 1
ATOM 727 C C . ILE A 1 96 ? 12.045 -6.189 22.230 1.00 87.44 96 ILE A C 1
ATOM 729 O O . ILE A 1 96 ? 12.182 -5.795 23.389 1.00 87.44 96 ILE A O 1
ATOM 733 N N . ARG A 1 97 ? 11.141 -7.117 21.889 1.00 81.12 97 ARG A N 1
ATOM 734 C CA . ARG A 1 97 ? 10.244 -7.764 22.857 1.00 81.12 97 ARG A CA 1
ATOM 735 C C . ARG A 1 97 ? 10.995 -8.673 23.826 1.00 81.12 97 ARG A C 1
ATOM 737 O O . ARG A 1 97 ? 10.740 -8.584 25.024 1.00 81.12 97 ARG A O 1
ATOM 744 N N . GLU A 1 98 ? 11.924 -9.487 23.328 1.00 89.69 98 GLU A N 1
ATOM 745 C CA . GLU A 1 98 ? 12.722 -10.423 24.131 1.00 89.69 98 GLU A CA 1
ATOM 746 C C . GLU A 1 98 ? 13.536 -9.683 25.198 1.00 89.69 98 GLU A C 1
ATOM 748 O O . GLU A 1 98 ? 13.463 -9.991 26.387 1.00 89.69 98 GLU A O 1
ATOM 753 N N . TYR A 1 99 ? 14.231 -8.618 24.794 1.00 93.25 99 TYR A N 1
ATOM 754 C CA . TYR A 1 99 ? 15.017 -7.785 25.705 1.00 93.25 99 TYR A CA 1
ATOM 755 C C . TYR A 1 99 ? 14.182 -6.753 26.471 1.00 93.25 99 TYR A C 1
ATOM 757 O O . TYR A 1 99 ? 14.736 -5.991 27.263 1.00 93.25 99 TYR A O 1
ATOM 765 N N . ARG A 1 100 ? 12.862 -6.701 26.238 1.00 88.75 100 ARG A N 1
ATOM 766 C CA . ARG A 1 100 ? 11.949 -5.677 26.777 1.00 88.75 100 ARG A CA 1
ATOM 767 C C . ARG A 1 100 ? 12.500 -4.259 26.589 1.00 88.75 100 ARG A C 1
ATOM 769 O O . ARG A 1 100 ? 12.381 -3.410 27.471 1.00 88.75 100 ARG A O 1
ATOM 776 N N . ALA A 1 101 ? 13.141 -4.019 25.448 1.00 88.62 101 ALA A N 1
ATOM 777 C CA . ALA A 1 101 ? 13.761 -2.743 25.144 1.00 88.62 101 ALA A CA 1
ATOM 778 C C . ALA A 1 101 ? 12.673 -1.671 25.001 1.00 88.62 101 ALA A C 1
ATOM 780 O O . ALA A 1 101 ? 11.734 -1.820 24.222 1.00 88.62 101 ALA A O 1
ATOM 781 N N . SER A 1 102 ? 12.810 -0.572 25.738 1.00 88.25 102 SER A N 1
ATOM 782 C CA . SER A 1 102 ? 11.850 0.533 25.741 1.00 88.25 102 SER A CA 1
ATOM 783 C C . SER A 1 102 ? 12.572 1.870 25.693 1.00 88.25 102 SER A C 1
ATOM 785 O O . SER A 1 102 ? 13.635 2.027 26.293 1.00 88.25 102 SER A O 1
ATOM 787 N N . GLY A 1 103 ? 11.978 2.847 25.018 1.00 88.81 103 GLY A N 1
ATOM 788 C CA . GLY A 1 103 ? 12.522 4.193 24.924 1.00 88.81 103 GLY A CA 1
ATOM 789 C C . GLY A 1 103 ? 12.070 4.897 23.655 1.00 88.81 103 GLY A C 1
ATOM 790 O O . GLY A 1 103 ? 11.479 4.291 22.761 1.00 88.81 103 GLY A O 1
ATOM 791 N N . LEU A 1 104 ? 12.404 6.183 23.568 1.00 85.12 104 LEU A N 1
ATOM 792 C CA . LEU A 1 104 ? 11.964 7.058 22.483 1.00 85.12 104 LEU A CA 1
ATOM 793 C C . LEU A 1 104 ? 12.385 6.539 21.100 1.00 85.12 104 LEU A C 1
ATOM 795 O O . LEU A 1 104 ? 11.583 6.561 20.173 1.00 85.12 104 LEU A O 1
ATOM 799 N N . LEU A 1 105 ? 13.609 6.015 20.970 1.00 85.94 105 LEU A N 1
ATOM 800 C CA . LEU A 1 105 ? 14.098 5.446 19.711 1.00 85.94 105 LEU A CA 1
ATOM 801 C C . LEU A 1 105 ? 13.364 4.153 19.334 1.00 85.94 105 LEU A C 1
ATOM 803 O O . LEU A 1 105 ? 12.990 3.981 18.180 1.00 85.94 105 LEU A O 1
ATOM 807 N N . THR A 1 106 ? 13.130 3.259 20.296 1.00 85.56 106 THR A N 1
ATOM 808 C CA . THR A 1 106 ? 12.454 1.977 20.057 1.00 85.56 106 THR A CA 1
ATOM 809 C C . THR A 1 106 ? 11.010 2.188 19.617 1.00 85.56 106 THR A C 1
ATOM 811 O O . THR A 1 106 ? 10.579 1.623 18.616 1.00 85.56 106 THR A O 1
ATOM 814 N N . GLU A 1 107 ? 10.272 3.054 20.313 1.00 80.69 107 GLU A N 1
ATOM 815 C CA . GLU A 1 107 ? 8.907 3.416 19.925 1.00 80.69 107 GLU A CA 1
ATOM 816 C C . GLU A 1 107 ? 8.860 4.114 18.563 1.00 80.69 107 GLU A C 1
ATOM 818 O O . GLU A 1 107 ? 7.934 3.891 17.785 1.00 80.69 107 GLU A O 1
ATOM 823 N N . PHE A 1 108 ? 9.856 4.951 18.261 1.00 82.94 108 PHE A N 1
ATOM 824 C CA . PHE A 1 108 ? 9.965 5.615 16.967 1.00 82.94 108 PHE A CA 1
ATOM 825 C C . PHE A 1 108 ? 10.211 4.609 15.837 1.00 82.94 108 PHE A C 1
ATOM 827 O O . PHE A 1 108 ? 9.507 4.645 14.831 1.00 82.94 108 PHE A O 1
ATOM 834 N N . LEU A 1 109 ? 11.152 3.676 16.017 1.00 83.00 109 LEU A N 1
ATOM 835 C CA . LEU A 1 109 ? 11.462 2.631 15.038 1.00 83.00 109 LEU A CA 1
ATOM 836 C C . LEU A 1 109 ? 10.257 1.733 14.763 1.00 83.00 109 LEU A C 1
ATOM 838 O O . LEU A 1 109 ? 9.936 1.512 13.601 1.00 83.00 109 LEU A O 1
ATOM 842 N N . LEU A 1 110 ? 9.550 1.280 15.805 1.00 79.06 110 LEU A N 1
ATOM 843 C CA . LEU A 1 110 ? 8.346 0.454 15.651 1.00 79.06 110 LEU A CA 1
ATOM 844 C C . LEU A 1 110 ? 7.258 1.160 14.827 1.00 79.06 110 LEU A C 1
ATOM 846 O O . LEU A 1 110 ? 6.567 0.520 14.039 1.00 79.06 110 LEU A O 1
ATOM 850 N N . LYS A 1 111 ? 7.126 2.481 14.977 1.00 77.38 111 LYS A N 1
ATOM 851 C CA . LYS A 1 111 ? 6.171 3.284 14.203 1.00 77.38 111 LYS A CA 1
ATOM 852 C C . LYS A 1 111 ? 6.625 3.539 12.766 1.00 77.38 111 LYS A C 1
ATOM 854 O O . LYS A 1 111 ? 5.779 3.538 11.884 1.00 77.38 111 LYS A O 1
ATOM 859 N N . VAL A 1 112 ? 7.920 3.772 12.520 1.00 81.06 112 VAL A N 1
ATOM 860 C CA . VAL A 1 112 ? 8.469 3.901 11.151 1.00 81.06 112 VAL A CA 1
ATOM 861 C C . VAL A 1 112 ? 8.209 2.618 10.374 1.00 81.06 112 VAL A C 1
ATOM 863 O O . VAL A 1 112 ? 7.642 2.651 9.289 1.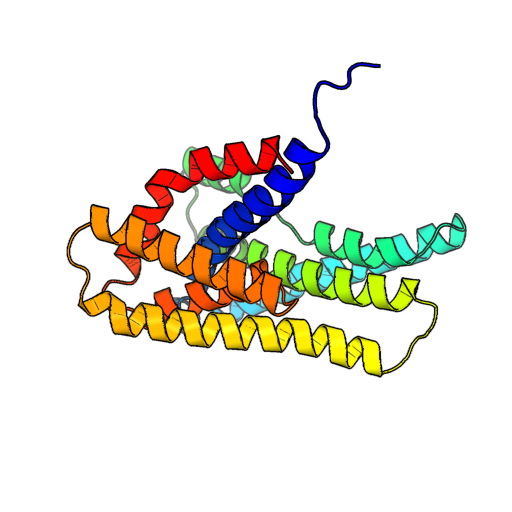00 81.06 112 VAL A O 1
ATOM 866 N N . VAL A 1 113 ? 8.563 1.498 10.993 1.00 77.12 113 VAL A N 1
ATOM 867 C CA . VAL A 1 113 ? 8.365 0.150 10.478 1.00 77.12 113 VAL A CA 1
ATOM 868 C C . VAL A 1 113 ? 6.911 -0.118 10.078 1.00 77.12 113 VAL A C 1
ATOM 870 O O . VAL A 1 113 ? 6.668 -0.682 9.021 1.00 77.12 113 VAL A O 1
ATOM 873 N N . ALA A 1 114 ? 5.940 0.295 10.898 1.00 70.25 114 ALA A N 1
ATOM 874 C CA . ALA A 1 114 ? 4.527 0.028 10.628 1.00 70.25 114 ALA A CA 1
ATOM 875 C C . ALA A 1 114 ? 4.014 0.699 9.336 1.00 70.25 114 ALA A C 1
ATOM 877 O O . ALA A 1 114 ? 3.021 0.260 8.765 1.00 70.25 114 ALA A O 1
ATOM 878 N N . ILE A 1 115 ? 4.672 1.766 8.874 1.00 73.06 115 ILE A N 1
ATOM 879 C CA . ILE A 1 115 ? 4.278 2.522 7.675 1.00 73.06 115 ILE A CA 1
ATOM 880 C C . ILE A 1 115 ? 5.127 2.112 6.457 1.00 73.06 115 ILE A C 1
ATOM 882 O O . ILE A 1 115 ? 4.745 2.387 5.322 1.00 73.06 115 ILE A O 1
ATOM 886 N N . ASP A 1 116 ? 6.268 1.455 6.669 1.00 76.62 116 ASP A N 1
ATOM 887 C CA . ASP A 1 116 ? 7.268 1.209 5.625 1.00 76.62 116 ASP A CA 1
ATOM 888 C C . ASP A 1 116 ? 6.742 0.335 4.476 1.00 76.62 116 ASP A C 1
ATOM 890 O O . ASP A 1 116 ? 6.893 0.691 3.304 1.00 76.62 116 ASP A O 1
ATOM 894 N N . ASP A 1 117 ? 6.010 -0.733 4.809 1.00 73.50 117 ASP A N 1
ATOM 895 C CA . ASP A 1 117 ? 5.421 -1.655 3.828 1.00 73.50 117 ASP A CA 1
ATOM 896 C C . ASP A 1 117 ? 4.525 -0.931 2.819 1.00 73.50 117 ASP A C 1
ATOM 898 O O . ASP A 1 117 ? 4.527 -1.223 1.624 1.00 73.50 117 ASP A O 1
ATOM 902 N N . ALA A 1 118 ? 3.791 0.079 3.271 1.00 71.31 118 ALA A N 1
ATOM 903 C CA . ALA A 1 118 ? 2.917 0.847 2.405 1.00 71.31 118 ALA A CA 1
ATOM 904 C C . ALA A 1 118 ? 3.675 1.737 1.409 1.00 71.31 118 ALA A C 1
ATOM 906 O O . ALA A 1 118 ? 3.264 1.843 0.250 1.00 71.31 118 ALA A O 1
ATOM 907 N N . TRP A 1 119 ? 4.787 2.356 1.824 1.00 80.62 119 TRP A N 1
ATOM 908 C CA . TRP A 1 119 ? 5.644 3.102 0.898 1.00 80.62 119 TRP A CA 1
ATOM 909 C C . TRP A 1 119 ? 6.251 2.171 -0.141 1.00 80.62 119 TRP A C 1
ATOM 911 O O . TRP A 1 119 ? 6.194 2.480 -1.331 1.00 80.62 119 TRP A O 1
ATOM 921 N N . CYS A 1 120 ? 6.763 1.019 0.297 1.00 81.62 120 CYS A N 1
ATOM 922 C CA . CYS A 1 120 ? 7.322 0.014 -0.594 1.00 81.62 120 CYS A CA 1
ATOM 923 C C . CYS A 1 120 ? 6.306 -0.423 -1.651 1.00 81.62 120 CYS A C 1
ATOM 925 O O . CYS A 1 120 ? 6.604 -0.394 -2.844 1.00 81.62 120 CYS A O 1
ATOM 927 N N . LEU A 1 121 ? 5.090 -0.787 -1.244 1.00 73.94 121 LEU A N 1
ATOM 928 C CA . LEU A 1 121 ? 4.071 -1.250 -2.181 1.00 73.94 121 LEU A CA 1
ATOM 929 C C . LEU A 1 121 ? 3.632 -0.151 -3.160 1.00 73.94 121 LEU A C 1
ATOM 931 O O . LEU A 1 121 ? 3.453 -0.421 -4.351 1.00 73.94 121 LEU A O 1
ATOM 935 N N . MET A 1 122 ? 3.527 1.099 -2.699 1.00 74.44 122 MET A N 1
ATOM 936 C CA . MET A 1 122 ? 3.231 2.234 -3.574 1.00 74.44 122 MET A CA 1
ATOM 937 C C . MET A 1 122 ? 4.365 2.491 -4.579 1.00 74.44 122 MET A C 1
ATOM 939 O O . MET A 1 122 ? 4.104 2.698 -5.767 1.00 74.44 122 MET A O 1
ATOM 943 N N . PHE A 1 123 ? 5.623 2.458 -4.134 1.00 85.12 123 PHE A N 1
ATOM 944 C CA . PHE A 1 123 ? 6.783 2.616 -5.012 1.00 85.12 123 PHE A CA 1
ATOM 945 C C . PHE A 1 123 ? 6.933 1.447 -5.980 1.00 85.12 123 PHE A C 1
ATOM 947 O O . PHE A 1 123 ? 7.262 1.676 -7.138 1.00 85.12 123 PHE A O 1
ATOM 954 N N . ALA A 1 124 ? 6.633 0.218 -5.558 1.00 79.25 124 ALA A N 1
ATOM 955 C CA . ALA A 1 124 ? 6.642 -0.955 -6.423 1.00 79.25 124 ALA A CA 1
ATOM 956 C C . ALA A 1 124 ? 5.600 -0.825 -7.541 1.00 79.25 124 ALA A C 1
ATOM 958 O O . ALA A 1 124 ? 5.936 -1.018 -8.709 1.00 79.25 124 ALA A O 1
ATOM 959 N N . ALA A 1 125 ? 4.370 -0.413 -7.215 1.00 68.06 125 ALA A N 1
ATOM 960 C CA . ALA A 1 125 ? 3.331 -0.162 -8.213 1.00 68.06 125 ALA A CA 1
ATOM 961 C C . ALA A 1 125 ? 3.754 0.924 -9.222 1.00 68.06 125 ALA A C 1
ATOM 963 O O . ALA A 1 125 ? 3.665 0.717 -10.434 1.00 68.06 125 ALA A O 1
ATOM 964 N N . LEU A 1 126 ? 4.290 2.050 -8.733 1.00 77.19 126 LEU A N 1
ATOM 965 C CA . LEU A 1 126 ? 4.838 3.120 -9.576 1.00 77.19 126 LEU A CA 1
ATOM 966 C C . LEU A 1 126 ? 5.990 2.626 -10.463 1.00 77.19 126 LEU A C 1
ATOM 968 O O . LEU A 1 126 ? 6.030 2.919 -11.657 1.00 77.19 126 LEU A O 1
ATOM 972 N N . ALA A 1 127 ? 6.927 1.872 -9.895 1.00 85.75 127 ALA A N 1
ATOM 973 C CA . ALA A 1 127 ? 8.089 1.350 -10.597 1.00 85.75 127 ALA A CA 1
ATOM 974 C C . ALA A 1 127 ? 7.705 0.382 -11.717 1.00 85.75 127 ALA A C 1
ATOM 976 O O . ALA A 1 127 ? 8.280 0.457 -12.801 1.00 85.75 127 ALA A O 1
ATOM 977 N N . ILE A 1 128 ? 6.725 -0.494 -11.482 1.00 77.62 128 ILE A N 1
ATOM 978 C CA . ILE A 1 128 ? 6.197 -1.415 -12.495 1.00 77.62 128 ILE A CA 1
ATOM 979 C C . ILE A 1 128 ? 5.546 -0.630 -13.640 1.00 77.62 128 ILE A C 1
ATOM 981 O O . ILE A 1 128 ? 5.835 -0.907 -14.806 1.00 77.62 128 ILE A O 1
ATOM 985 N N . ALA A 1 129 ? 4.742 0.394 -13.331 1.00 69.69 129 ALA A N 1
ATOM 986 C CA . ALA A 1 129 ? 4.147 1.263 -14.346 1.00 69.69 129 ALA A CA 1
ATOM 987 C C . ALA A 1 129 ? 5.223 1.967 -15.198 1.00 69.69 129 ALA A C 1
ATOM 989 O O . ALA A 1 129 ? 5.162 1.940 -16.430 1.00 69.69 129 ALA A O 1
ATOM 990 N N . PHE A 1 130 ? 6.265 2.523 -14.564 1.00 79.38 130 PHE A N 1
ATOM 991 C CA . PHE A 1 130 ? 7.397 3.126 -15.278 1.00 79.38 130 PHE A CA 1
ATOM 992 C C . PHE A 1 130 ? 8.184 2.109 -16.113 1.00 79.38 130 PHE A C 1
ATOM 994 O O . PHE A 1 130 ? 8.541 2.397 -17.255 1.00 79.38 130 PHE A O 1
ATOM 1001 N N . ALA A 1 131 ? 8.435 0.910 -15.590 1.00 83.62 131 ALA A N 1
ATOM 1002 C CA . ALA A 1 131 ? 9.156 -0.140 -16.303 1.00 83.62 131 ALA A CA 1
ATOM 1003 C C . ALA A 1 131 ? 8.401 -0.608 -17.556 1.00 83.62 131 ALA A C 1
ATOM 1005 O O . ALA A 1 131 ? 9.007 -0.759 -18.620 1.00 83.62 131 ALA A O 1
ATOM 1006 N N . ASN A 1 132 ? 7.078 -0.766 -17.460 1.00 73.81 132 ASN A N 1
ATOM 1007 C CA . ASN A 1 132 ? 6.222 -1.088 -18.602 1.00 73.81 132 ASN A CA 1
ATOM 1008 C C . ASN A 1 132 ? 6.254 0.020 -19.664 1.00 73.81 132 ASN A C 1
ATOM 1010 O O . ASN A 1 132 ? 6.348 -0.282 -20.855 1.00 73.81 132 ASN A O 1
ATOM 1014 N N . ALA A 1 133 ? 6.267 1.288 -19.239 1.00 69.94 133 ALA A N 1
ATOM 1015 C CA . ALA A 1 133 ? 6.413 2.433 -20.135 1.00 69.94 133 ALA A CA 1
ATOM 1016 C C . ALA A 1 133 ? 7.738 2.419 -20.903 1.00 69.94 133 ALA A C 1
ATOM 1018 O O . ALA A 1 133 ? 7.764 2.629 -22.113 1.00 69.94 133 ALA A O 1
ATOM 1019 N N . MET A 1 134 ? 8.838 2.129 -20.206 1.00 75.56 134 MET A N 1
ATOM 1020 C CA . MET A 1 134 ? 10.168 2.043 -20.812 1.00 75.56 134 MET A CA 1
ATOM 1021 C C . MET A 1 134 ? 10.287 0.864 -21.783 1.00 75.56 134 MET A C 1
ATOM 1023 O O . MET A 1 134 ? 10.957 0.986 -22.807 1.00 75.56 134 MET A O 1
ATOM 1027 N N . ARG A 1 135 ? 9.632 -0.268 -21.487 1.00 76.56 135 ARG A N 1
ATOM 1028 C CA . ARG A 1 135 ? 9.647 -1.464 -22.344 1.00 76.56 135 ARG A CA 1
ATOM 1029 C C . ARG A 1 135 ? 8.928 -1.252 -23.677 1.00 76.56 135 ARG A C 1
ATOM 1031 O O . ARG A 1 135 ? 9.281 -1.897 -24.655 1.00 76.56 135 ARG A O 1
ATOM 1038 N N . ALA A 1 136 ? 7.940 -0.363 -23.729 1.00 70.88 136 ALA A N 1
ATOM 1039 C CA . ALA A 1 136 ? 7.188 -0.078 -24.948 1.00 70.88 136 ALA A CA 1
ATOM 1040 C C . ALA A 1 136 ? 7.978 0.743 -25.998 1.00 70.88 136 ALA A C 1
ATOM 1042 O O . ALA A 1 136 ? 7.402 1.078 -27.028 1.00 70.88 136 ALA A O 1
ATOM 1043 N N . GLU A 1 137 ? 9.251 1.099 -25.738 1.00 61.22 137 GLU A N 1
ATOM 1044 C CA . GLU A 1 137 ? 10.167 1.913 -26.580 1.00 61.22 137 GLU A CA 1
ATOM 1045 C C . GLU A 1 137 ? 9.629 3.284 -27.035 1.00 61.22 137 GLU A C 1
ATOM 1047 O O . GLU A 1 137 ? 10.287 4.040 -27.748 1.00 61.22 137 GLU A O 1
ATOM 1052 N N . VAL A 1 138 ? 8.449 3.657 -26.559 1.00 56.81 138 VAL A N 1
ATOM 1053 C CA . VAL A 1 138 ? 7.751 4.880 -26.908 1.00 56.81 138 VAL A CA 1
ATOM 1054 C C . VAL A 1 138 ? 7.543 5.648 -25.613 1.00 56.81 138 VAL A C 1
ATOM 1056 O O . VAL A 1 138 ? 6.607 5.386 -24.866 1.00 56.81 138 VAL A O 1
ATOM 1059 N N . PHE A 1 139 ? 8.418 6.617 -25.331 1.00 55.34 139 PHE A N 1
ATOM 1060 C CA . PHE A 1 139 ? 8.234 7.548 -24.213 1.00 55.34 139 PHE A CA 1
ATOM 1061 C C . PHE A 1 139 ? 7.140 8.564 -24.575 1.00 55.34 139 PHE A C 1
ATOM 1063 O O . PHE A 1 139 ? 7.386 9.750 -24.788 1.00 55.34 139 PHE A O 1
ATOM 1070 N N . GLN A 1 140 ? 5.909 8.083 -24.734 1.00 60.25 140 GLN A N 1
ATOM 1071 C CA . GLN A 1 140 ? 4.755 8.950 -24.866 1.00 60.25 140 GLN A CA 1
ATOM 1072 C C . GLN A 1 140 ? 4.319 9.391 -23.472 1.00 60.25 140 GLN A C 1
ATOM 1074 O O . GLN A 1 140 ? 4.118 8.581 -22.569 1.00 60.25 140 GLN A O 1
ATOM 1079 N N . ILE A 1 141 ? 4.091 10.696 -23.330 1.00 64.62 141 ILE A N 1
ATOM 1080 C CA . ILE A 1 141 ? 3.438 11.307 -22.165 1.00 64.62 141 ILE A CA 1
ATOM 1081 C C . ILE A 1 141 ? 2.142 10.568 -21.781 1.00 64.62 141 ILE A C 1
ATOM 1083 O O . ILE A 1 141 ? 1.810 10.496 -20.599 1.00 64.62 141 ILE A O 1
ATOM 1087 N N . SER A 1 142 ? 1.452 9.959 -22.753 1.00 64.06 142 SER A N 1
ATOM 1088 C CA . SER A 1 142 ? 0.270 9.122 -22.530 1.00 64.06 142 SER A CA 1
ATOM 1089 C C . SER A 1 142 ? 0.511 7.995 -21.523 1.00 64.06 142 SER A C 1
ATOM 1091 O O . SER A 1 142 ? -0.380 7.732 -20.728 1.00 64.06 142 SER A O 1
ATOM 1093 N N . ILE A 1 143 ? 1.698 7.382 -21.468 1.00 63.06 143 ILE A N 1
ATOM 1094 C CA . ILE A 1 143 ? 1.955 6.256 -20.559 1.00 63.06 143 ILE A CA 1
ATOM 1095 C C . ILE A 1 143 ? 2.068 6.718 -19.102 1.00 63.06 143 ILE A C 1
ATOM 1097 O O . ILE A 1 143 ? 1.587 6.042 -18.195 1.00 63.06 143 ILE A O 1
ATOM 1101 N N . ILE A 1 144 ? 2.624 7.911 -18.867 1.00 65.56 144 ILE A N 1
ATOM 1102 C CA . ILE A 1 144 ? 2.635 8.528 -17.532 1.00 65.56 144 ILE A CA 1
ATOM 1103 C C . ILE A 1 144 ? 1.198 8.841 -17.098 1.00 65.56 144 ILE A C 1
ATOM 1105 O O . ILE A 1 144 ? 0.830 8.568 -15.959 1.00 65.56 144 ILE A O 1
ATOM 1109 N N . PHE A 1 145 ? 0.367 9.364 -18.005 1.00 69.81 145 PHE A N 1
ATOM 1110 C CA . PHE A 1 145 ? -1.052 9.602 -17.725 1.00 69.81 145 PHE A CA 1
ATOM 1111 C C . PHE A 1 145 ? -1.840 8.308 -17.490 1.00 69.81 145 PHE A C 1
ATOM 1113 O O . PHE A 1 145 ? -2.731 8.312 -16.647 1.00 69.81 145 PHE A O 1
ATOM 1120 N N . VAL A 1 146 ? -1.503 7.211 -18.173 1.00 69.12 146 VAL A N 1
ATOM 1121 C CA . VAL A 1 146 ? -2.103 5.887 -17.939 1.00 69.12 146 VAL A CA 1
ATOM 1122 C C . VAL A 1 146 ? -1.712 5.358 -16.560 1.00 69.12 146 VAL A C 1
ATOM 1124 O O . VAL A 1 146 ? -2.601 5.035 -15.783 1.00 69.12 146 VAL A O 1
ATOM 1127 N N . GLY A 1 147 ? -0.426 5.369 -16.193 1.00 67.69 147 GLY A N 1
ATOM 1128 C CA . GLY A 1 147 ? 0.021 4.919 -14.866 1.00 67.69 147 GLY A CA 1
ATOM 1129 C C . GLY A 1 147 ? -0.510 5.788 -13.718 1.00 67.69 147 GLY A C 1
ATOM 1130 O O . GLY A 1 147 ? -0.940 5.276 -12.686 1.00 67.69 147 GLY A O 1
ATOM 1131 N N . LEU A 1 148 ? -0.566 7.113 -13.903 1.00 73.25 148 LEU A N 1
ATOM 1132 C CA . LEU A 1 148 ? -1.254 8.000 -12.960 1.00 73.25 148 LEU A CA 1
ATOM 1133 C C . LEU A 1 148 ? -2.753 7.685 -12.906 1.00 73.25 148 LEU A C 1
ATOM 1135 O O . LEU A 1 148 ? -3.322 7.655 -11.820 1.00 73.25 148 LEU A O 1
ATOM 1139 N N . GLY A 1 149 ? -3.383 7.415 -14.049 1.00 77.62 149 GLY A N 1
ATOM 1140 C CA . GLY A 1 149 ? -4.777 6.992 -14.142 1.00 77.62 149 GLY A CA 1
ATOM 1141 C C . GLY A 1 149 ? -5.057 5.700 -13.375 1.00 77.62 149 GLY A C 1
ATOM 1142 O O . GLY A 1 149 ? -6.046 5.641 -12.652 1.00 77.62 149 GLY A O 1
ATOM 1143 N N . GLU A 1 150 ? -4.169 4.708 -13.448 1.00 76.88 150 GLU A N 1
ATOM 1144 C CA . GLU A 1 150 ? -4.272 3.458 -12.684 1.00 76.88 150 GLU A CA 1
ATOM 1145 C C . GLU A 1 150 ? -4.188 3.704 -11.173 1.00 76.88 150 GLU A C 1
ATOM 1147 O O . GLU A 1 150 ? -4.981 3.151 -10.411 1.00 76.88 150 GLU A O 1
ATOM 1152 N N . ILE A 1 151 ? -3.269 4.568 -10.729 1.00 79.12 151 ILE A N 1
ATOM 1153 C CA . ILE A 1 151 ? -3.104 4.907 -9.308 1.00 79.12 151 ILE A CA 1
ATOM 1154 C C . ILE A 1 151 ? -4.302 5.704 -8.800 1.00 79.12 151 ILE A C 1
ATOM 1156 O O . ILE A 1 151 ? -4.920 5.325 -7.807 1.00 79.12 151 ILE A O 1
ATOM 1160 N N . PHE A 1 152 ? -4.659 6.798 -9.474 1.00 84.25 152 PHE A N 1
ATOM 1161 C CA . PHE A 1 152 ? -5.803 7.619 -9.082 1.00 84.25 152 PHE A CA 1
ATOM 1162 C C . PHE A 1 152 ? -7.110 6.829 -9.173 1.00 84.25 152 PHE A C 1
ATOM 1164 O O . PHE A 1 152 ? -7.942 6.942 -8.278 1.00 84.25 152 PHE A O 1
ATOM 1171 N N . GLY A 1 153 ? -7.273 5.989 -10.196 1.00 87.94 153 GLY A N 1
ATOM 1172 C CA . GLY A 1 153 ? -8.404 5.078 -10.337 1.00 87.94 153 GLY A CA 1
ATOM 1173 C C . GLY A 1 153 ? -8.496 4.105 -9.165 1.00 87.94 153 GLY A C 1
ATOM 1174 O O . GLY A 1 153 ? -9.547 4.023 -8.530 1.00 87.94 153 GLY A O 1
ATOM 1175 N N . ALA A 1 154 ? -7.388 3.448 -8.806 1.00 88.56 154 ALA A N 1
ATOM 1176 C CA . ALA A 1 154 ? -7.320 2.562 -7.646 1.00 88.56 154 ALA A CA 1
ATOM 1177 C C . ALA A 1 154 ? -7.706 3.286 -6.346 1.00 88.56 154 ALA A C 1
ATOM 1179 O O . ALA A 1 154 ? -8.539 2.781 -5.589 1.00 88.56 154 ALA A O 1
ATOM 1180 N N . LEU A 1 155 ? -7.161 4.487 -6.114 1.00 88.62 155 LEU A N 1
ATOM 1181 C CA . LEU A 1 155 ? -7.469 5.304 -4.936 1.00 88.62 155 LEU A CA 1
ATOM 1182 C C . LEU A 1 155 ? -8.941 5.742 -4.897 1.00 88.62 155 LEU A C 1
ATOM 1184 O O . LEU A 1 155 ? -9.565 5.712 -3.838 1.00 88.62 155 LEU A O 1
ATOM 1188 N N . ILE A 1 156 ? -9.522 6.131 -6.034 1.00 93.75 156 ILE A N 1
ATOM 1189 C CA . ILE A 1 156 ? -10.934 6.527 -6.117 1.00 93.75 156 ILE A CA 1
ATOM 1190 C C . ILE A 1 156 ? -11.838 5.330 -5.817 1.00 93.75 156 ILE A C 1
ATOM 1192 O O . ILE A 1 156 ? -12.723 5.440 -4.973 1.00 93.75 156 ILE A O 1
ATOM 1196 N N . ILE A 1 157 ? -11.603 4.186 -6.464 1.00 94.75 157 ILE A N 1
ATOM 1197 C CA . ILE A 1 157 ? -12.407 2.969 -6.273 1.00 94.75 157 ILE A CA 1
ATOM 1198 C C . ILE A 1 157 ? -12.317 2.498 -4.823 1.00 94.75 157 ILE A C 1
ATOM 1200 O O . ILE A 1 157 ? -13.346 2.320 -4.171 1.00 94.75 157 ILE A O 1
ATOM 1204 N N . GLY A 1 158 ? -11.096 2.391 -4.295 1.00 94.62 158 GLY A N 1
ATOM 1205 C CA . GLY A 1 158 ? -10.861 1.979 -2.915 1.00 94.62 158 GLY A CA 1
ATOM 1206 C C . GLY A 1 158 ? -11.494 2.945 -1.919 1.00 94.62 158 GLY A C 1
ATOM 1207 O O . GLY A 1 158 ? -12.130 2.528 -0.954 1.00 94.62 158 GLY A O 1
ATOM 1208 N N . GLY A 1 159 ? -11.401 4.249 -2.186 1.00 95.31 159 GLY A N 1
ATOM 1209 C CA . GLY A 1 159 ? -12.002 5.281 -1.349 1.00 95.31 159 GLY A CA 1
ATOM 1210 C C . GLY A 1 159 ? -13.532 5.241 -1.342 1.00 95.31 159 GLY A C 1
ATOM 1211 O O . GLY A 1 159 ? -14.144 5.306 -0.274 1.00 95.31 159 GLY A O 1
ATOM 1212 N N . ILE A 1 160 ? -14.158 5.085 -2.513 1.00 97.06 160 ILE A N 1
ATOM 1213 C CA . ILE A 1 160 ? -15.616 4.949 -2.648 1.00 97.06 160 ILE A CA 1
ATOM 1214 C C . ILE A 1 160 ? -16.092 3.692 -1.921 1.00 97.06 160 ILE A C 1
ATOM 1216 O O . ILE A 1 160 ? -17.026 3.762 -1.121 1.00 97.06 160 ILE A O 1
ATOM 1220 N N . LEU A 1 161 ? -15.441 2.552 -2.151 1.00 97.00 161 LEU A N 1
ATOM 1221 C CA . LEU A 1 161 ? -15.821 1.297 -1.511 1.00 97.00 161 LEU A CA 1
ATOM 1222 C C . LEU A 1 161 ? -15.577 1.315 -0.009 1.00 97.00 161 LEU A C 1
ATOM 1224 O O . LEU A 1 161 ? -16.429 0.838 0.731 1.00 97.00 161 LEU A O 1
ATOM 1228 N N . GLY A 1 162 ? -14.499 1.939 0.464 1.00 96.00 162 GLY A N 1
ATOM 1229 C CA . GLY A 1 162 ? -14.247 2.120 1.893 1.00 96.00 162 GLY A CA 1
ATOM 1230 C C . GLY A 1 162 ? -15.275 3.034 2.558 1.00 96.00 162 GLY A C 1
ATOM 1231 O O . GLY A 1 162 ? -15.687 2.790 3.695 1.00 96.00 162 GLY A O 1
ATOM 1232 N N . TYR A 1 163 ? -15.759 4.055 1.847 1.00 96.31 163 TYR A N 1
ATOM 1233 C CA . TYR A 1 163 ? -16.841 4.913 2.328 1.00 96.31 163 TYR A CA 1
ATOM 1234 C C . TYR A 1 163 ? -18.163 4.142 2.421 1.00 96.31 163 TYR A C 1
ATOM 1236 O O . TYR A 1 163 ? -18.825 4.174 3.460 1.00 96.31 163 TYR A O 1
ATOM 1244 N N . ILE A 1 164 ? -18.519 3.404 1.365 1.00 96.06 164 ILE A N 1
ATOM 1245 C CA . ILE A 1 164 ? -19.705 2.539 1.326 1.00 96.06 164 ILE A CA 1
ATOM 1246 C C . ILE A 1 164 ? -19.618 1.491 2.442 1.00 96.06 164 ILE A C 1
ATOM 1248 O O . ILE A 1 164 ? -20.559 1.363 3.224 1.00 96.06 164 ILE A O 1
ATOM 1252 N N . PHE A 1 165 ? -18.472 0.822 2.589 1.00 95.50 165 PHE A N 1
ATOM 1253 C CA . PHE A 1 165 ? -18.190 -0.114 3.674 1.00 95.50 165 PHE A CA 1
ATOM 1254 C C . PHE A 1 165 ? -18.466 0.531 5.029 1.00 95.50 165 PHE A C 1
ATOM 1256 O O . PHE A 1 165 ? -19.214 -0.012 5.840 1.00 95.50 165 PHE A O 1
ATOM 1263 N N . SER A 1 166 ? -17.892 1.710 5.272 1.00 93.56 166 SER A N 1
ATOM 1264 C CA . SER A 1 166 ? -18.021 2.418 6.547 1.00 93.56 166 SER A CA 1
ATOM 1265 C C . SER A 1 166 ? -19.471 2.804 6.827 1.00 93.56 166 SER A C 1
ATOM 1267 O O . SER A 1 166 ? -19.944 2.665 7.953 1.00 93.56 166 SER A O 1
ATOM 1269 N N . PHE A 1 167 ? -20.212 3.222 5.802 1.00 92.81 167 PHE A N 1
ATOM 1270 C CA . PHE A 1 167 ? -21.616 3.599 5.924 1.00 92.81 167 PHE A CA 1
ATOM 1271 C C . PHE A 1 167 ? -22.539 2.402 6.193 1.00 92.81 167 PHE A C 1
ATOM 1273 O O . PHE A 1 167 ? -23.420 2.484 7.052 1.00 92.81 167 PHE A O 1
ATOM 1280 N N . LEU A 1 168 ? -22.343 1.288 5.483 1.00 91.81 168 LEU A N 1
ATOM 1281 C CA . LEU A 1 168 ? -23.138 0.065 5.635 1.00 91.81 168 LEU A CA 1
ATOM 1282 C C . LEU A 1 168 ? -22.733 -0.759 6.866 1.00 91.81 168 LEU A C 1
ATOM 1284 O O . LEU A 1 168 ? -23.560 -1.511 7.381 1.00 91.81 168 LEU A O 1
ATOM 1288 N N . SER A 1 169 ? -21.531 -0.542 7.415 1.00 89.62 169 SER A N 1
ATOM 1289 C CA . SER A 1 169 ? -21.023 -1.255 8.598 1.00 89.62 169 SER A CA 1
ATOM 1290 C C . SER A 1 169 ? -21.954 -1.158 9.811 1.00 89.62 169 SER A C 1
ATOM 1292 O O . SER A 1 169 ? -22.010 -2.067 10.631 1.00 89.62 169 SER A O 1
ATOM 1294 N N . ARG A 1 170 ? -22.761 -0.091 9.895 1.00 84.44 170 ARG A N 1
ATOM 1295 C CA . ARG A 1 170 ? -23.749 0.134 10.964 1.00 84.44 170 ARG A CA 1
ATOM 1296 C C . ARG A 1 170 ? -24.839 -0.938 11.065 1.00 84.44 170 ARG A C 1
ATOM 1298 O O . ARG A 1 170 ? -25.534 -0.986 12.079 1.00 84.44 170 ARG A O 1
ATOM 1305 N N . PHE A 1 171 ? -25.045 -1.727 10.011 1.00 84.50 171 PHE A N 1
ATOM 1306 C CA . PHE A 1 171 ? -26.043 -2.797 9.986 1.00 84.50 171 PHE A CA 1
ATOM 1307 C C . PHE A 1 171 ? -25.497 -4.133 10.488 1.00 84.50 171 PHE A C 1
ATOM 1309 O O . PHE A 1 171 ? -26.286 -5.031 10.770 1.00 84.50 171 PHE A O 1
ATOM 1316 N N . VAL A 1 172 ? -24.178 -4.245 10.635 1.00 84.31 172 VAL A N 1
ATOM 1317 C CA . VAL A 1 172 ? -23.494 -5.473 11.028 1.00 84.31 172 VAL A CA 1
ATOM 1318 C C . VAL A 1 172 ? -23.249 -5.459 12.534 1.00 84.31 172 VAL A C 1
ATOM 1320 O O . VAL A 1 172 ? -22.815 -4.439 13.074 1.00 84.31 172 VAL A O 1
ATOM 1323 N N . LYS A 1 173 ? -23.568 -6.554 13.233 1.00 79.56 173 LYS A N 1
ATOM 1324 C CA . LYS A 1 173 ? -23.569 -6.569 14.708 1.00 79.56 173 LYS A CA 1
ATOM 1325 C C . LYS A 1 173 ? -22.729 -7.677 15.325 1.00 79.56 173 LYS A C 1
ATOM 1327 O O . LYS A 1 173 ? -22.266 -7.493 16.450 1.00 79.56 173 LYS A O 1
ATOM 1332 N N . THR A 1 174 ? -22.552 -8.806 14.643 1.00 79.38 174 THR A N 1
ATOM 1333 C CA . THR A 1 174 ? -21.820 -9.958 15.194 1.00 79.38 174 THR A CA 1
ATOM 1334 C C . THR A 1 174 ? -20.437 -10.121 14.558 1.00 79.38 174 THR A C 1
ATOM 1336 O O . THR A 1 174 ? -20.192 -9.682 13.437 1.00 79.38 174 THR A O 1
ATOM 1339 N N . ALA A 1 175 ? -19.508 -10.750 15.286 1.00 72.56 175 ALA A N 1
ATOM 1340 C CA . ALA A 1 175 ? -18.138 -10.965 14.810 1.00 72.56 175 ALA A CA 1
ATOM 1341 C C . ALA A 1 175 ? -18.074 -11.888 13.578 1.00 72.56 175 ALA A C 1
ATOM 1343 O O . ALA A 1 175 ? -17.259 -11.669 12.686 1.00 72.56 175 ALA A O 1
ATOM 1344 N N . GLU A 1 176 ? -18.962 -12.883 13.493 1.00 76.12 176 GLU A N 1
ATOM 1345 C CA . GLU A 1 176 ? -19.076 -13.757 12.318 1.00 76.12 176 GLU A CA 1
ATOM 1346 C C . GLU A 1 176 ? -19.555 -12.979 11.086 1.00 76.12 176 GLU A C 1
ATOM 1348 O O . GLU A 1 176 ? -18.997 -13.127 9.997 1.00 76.12 176 GLU A O 1
ATOM 1353 N N . GLU A 1 177 ? -20.527 -12.076 11.261 1.00 85.25 177 GLU A N 1
ATOM 1354 C CA . GLU A 1 177 ? -20.967 -11.193 10.182 1.00 85.25 177 GLU A CA 1
ATOM 1355 C C . GLU A 1 177 ? -19.854 -10.227 9.739 1.00 85.25 177 GLU A C 1
ATOM 1357 O O . GLU A 1 177 ? -19.807 -9.871 8.562 1.00 85.25 177 GLU A O 1
ATOM 1362 N N . PHE A 1 178 ? -18.933 -9.825 10.630 1.00 87.38 178 PHE A N 1
ATOM 1363 C CA . PHE A 1 178 ? -17.797 -8.973 10.257 1.00 87.38 178 PHE A CA 1
ATOM 1364 C C . PHE A 1 178 ? -16.872 -9.650 9.251 1.00 87.38 178 PHE A C 1
ATOM 1366 O O . PHE A 1 178 ? -16.523 -9.005 8.267 1.00 87.38 178 PHE A O 1
ATOM 1373 N N . LEU A 1 179 ? -16.510 -10.926 9.436 1.00 87.12 179 LEU A N 1
ATOM 1374 C CA . LEU A 1 179 ? -15.657 -11.626 8.464 1.00 87.12 179 LEU A CA 1
ATOM 1375 C C . LEU A 1 179 ? -16.312 -11.672 7.088 1.00 87.12 179 LEU A C 1
ATOM 1377 O O . LEU A 1 179 ? -15.693 -11.278 6.101 1.00 87.12 179 LEU A O 1
ATOM 1381 N N . VAL A 1 180 ? -17.573 -12.106 7.025 1.00 90.62 180 VAL A N 1
ATOM 1382 C CA . VAL A 1 180 ? -18.315 -12.198 5.759 1.00 90.62 180 VAL A CA 1
ATOM 1383 C C . VAL A 1 180 ? -18.412 -10.827 5.092 1.00 90.62 180 VAL A C 1
ATOM 1385 O O . VAL A 1 180 ? -18.222 -10.705 3.883 1.00 90.62 180 VAL A O 1
ATOM 1388 N N . TYR A 1 181 ? -18.650 -9.783 5.882 1.00 92.94 181 TYR A N 1
ATOM 1389 C CA . TYR A 1 181 ? -18.735 -8.412 5.400 1.00 92.94 181 TYR A CA 1
ATOM 1390 C C . TYR A 1 181 ? -17.396 -7.892 4.855 1.00 92.94 181 TYR A C 1
ATOM 1392 O O . TYR A 1 181 ? -17.352 -7.350 3.750 1.00 92.94 181 TYR A O 1
ATOM 1400 N N . ILE A 1 182 ? -16.294 -8.102 5.583 1.00 92.88 182 ILE A N 1
ATOM 1401 C CA . ILE A 1 182 ? -14.940 -7.719 5.159 1.00 92.88 182 ILE A CA 1
ATOM 1402 C C . ILE A 1 182 ? -14.555 -8.446 3.875 1.00 92.88 182 ILE A C 1
ATOM 1404 O O . ILE A 1 182 ? -14.225 -7.796 2.883 1.00 92.88 182 ILE A O 1
ATOM 1408 N N . PHE A 1 183 ? -14.655 -9.776 3.854 1.00 92.38 183 PHE A N 1
ATOM 1409 C CA . PHE A 1 183 ? -14.317 -10.564 2.671 1.00 92.38 183 PHE A CA 1
ATOM 1410 C C . PHE A 1 183 ? -15.197 -10.213 1.475 1.00 92.38 183 PHE A C 1
ATOM 1412 O O . PHE A 1 183 ? -14.682 -10.123 0.365 1.00 92.38 183 PHE A O 1
ATOM 1419 N N . GLY A 1 184 ? -16.491 -9.957 1.684 1.00 94.56 184 GLY A N 1
ATOM 1420 C CA . GLY A 1 184 ? -17.403 -9.537 0.621 1.00 94.56 184 GLY A CA 1
ATOM 1421 C C . GLY A 1 184 ? -16.970 -8.228 -0.040 1.00 94.56 184 GLY A C 1
ATOM 1422 O O . GLY A 1 184 ? -16.927 -8.140 -1.267 1.00 94.56 184 GLY A O 1
ATOM 1423 N N . PHE A 1 185 ? -16.585 -7.227 0.754 1.00 96.06 185 PHE A N 1
ATOM 1424 C CA . PHE A 1 185 ? -16.088 -5.958 0.220 1.00 96.06 185 PHE A CA 1
ATOM 1425 C C . PHE A 1 185 ? -14.693 -6.065 -0.394 1.00 96.06 185 PHE A C 1
ATOM 1427 O O . PHE A 1 185 ? -14.453 -5.436 -1.420 1.00 96.06 185 PHE A O 1
ATOM 1434 N N . ILE A 1 186 ? -13.792 -6.873 0.171 1.00 94.88 186 ILE A N 1
ATOM 1435 C CA . ILE A 1 186 ? -12.473 -7.128 -0.427 1.00 94.88 186 ILE A CA 1
ATOM 1436 C C . ILE A 1 186 ? -12.631 -7.826 -1.776 1.00 94.88 186 ILE A C 1
ATOM 1438 O O . ILE A 1 186 ? -12.058 -7.365 -2.756 1.00 94.88 186 ILE A O 1
ATOM 1442 N N . LEU A 1 187 ? -13.456 -8.871 -1.867 1.00 95.00 187 LEU A N 1
ATOM 1443 C CA . LEU A 1 187 ? -13.767 -9.553 -3.126 1.00 95.00 187 LEU A CA 1
ATOM 1444 C C . LEU A 1 187 ? -14.343 -8.595 -4.167 1.00 95.00 187 LEU A C 1
ATOM 1446 O O . LEU A 1 187 ? -13.918 -8.604 -5.320 1.00 95.00 187 LEU A O 1
ATOM 1450 N N . LEU A 1 188 ? -15.288 -7.749 -3.758 1.00 96.12 188 LEU A N 1
ATOM 1451 C CA . LEU A 1 188 ? -15.888 -6.752 -4.635 1.00 96.12 188 LEU A CA 1
ATOM 1452 C C . LEU A 1 188 ? -14.854 -5.714 -5.096 1.00 96.12 188 LEU A C 1
ATOM 1454 O O . LEU A 1 188 ? -14.827 -5.362 -6.274 1.00 96.12 188 LEU A O 1
ATOM 1458 N N . ASN A 1 189 ? -13.971 -5.270 -4.201 1.00 96.19 189 ASN A N 1
ATOM 1459 C CA . ASN A 1 189 ? -12.899 -4.333 -4.516 1.00 96.19 189 ASN A CA 1
ATOM 1460 C C . ASN A 1 189 ? -11.859 -4.934 -5.469 1.00 96.19 189 ASN A C 1
ATOM 1462 O O . ASN A 1 189 ? -11.488 -4.297 -6.453 1.00 96.19 189 ASN A O 1
ATOM 1466 N N . VAL A 1 190 ? -11.421 -6.16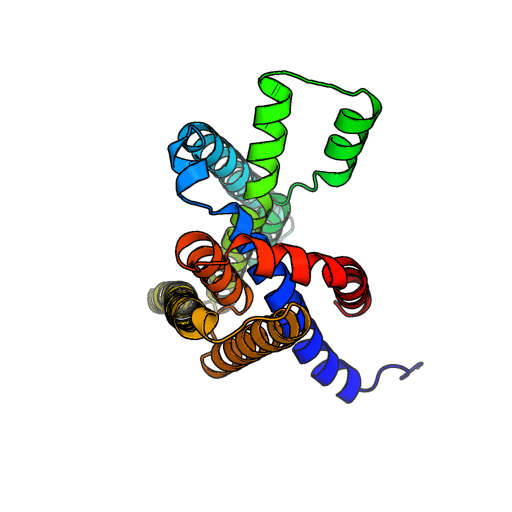8 -5.213 1.00 93.25 190 VAL A 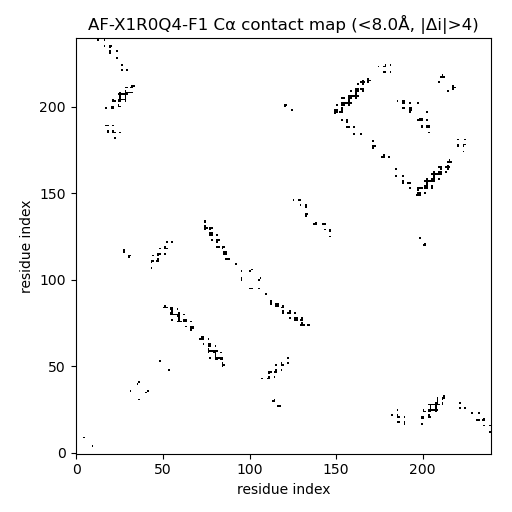N 1
ATOM 1467 C CA . VAL A 1 190 ? -10.500 -6.925 -6.071 1.00 93.25 190 VAL A CA 1
ATOM 1468 C C . VAL A 1 190 ? -11.127 -7.132 -7.450 1.00 93.25 190 VAL A C 1
ATOM 1470 O O . VAL A 1 190 ? -10.506 -6.805 -8.458 1.00 93.25 190 VAL A O 1
ATOM 1473 N N . GLY A 1 191 ? -12.379 -7.595 -7.507 1.00 92.81 191 GLY A N 1
ATOM 1474 C CA . GLY A 1 191 ? -13.100 -7.822 -8.760 1.00 92.81 191 GLY A CA 1
ATOM 1475 C C . GLY A 1 191 ? -13.271 -6.549 -9.590 1.00 92.81 191 GLY A C 1
ATOM 1476 O O . GLY A 1 191 ? -13.003 -6.560 -10.790 1.00 92.81 191 GLY A O 1
ATOM 1477 N N . LEU A 1 192 ? -13.649 -5.432 -8.957 1.00 93.88 192 LEU A N 1
ATOM 1478 C CA . LEU A 1 192 ? -13.736 -4.133 -9.633 1.00 93.88 192 LEU A CA 1
ATOM 1479 C C . LEU A 1 192 ? -12.367 -3.615 -10.068 1.00 93.88 192 LEU A C 1
ATOM 1481 O O . LEU A 1 192 ? -12.253 -3.059 -11.157 1.00 93.88 192 LEU A O 1
ATOM 1485 N N . SER A 1 193 ? -11.334 -3.820 -9.253 1.00 92.12 193 SER A N 1
ATOM 1486 C CA . SER A 1 193 ? -9.978 -3.392 -9.586 1.00 92.12 193 SER A CA 1
ATOM 1487 C C . SER A 1 193 ? -9.454 -4.115 -10.824 1.00 92.12 193 SER A C 1
ATOM 1489 O O . SER A 1 193 ? -8.956 -3.471 -11.743 1.00 92.12 193 SER A O 1
ATOM 1491 N N . ILE A 1 194 ? -9.654 -5.434 -10.896 1.00 89.06 194 ILE A N 1
ATOM 1492 C CA . ILE A 1 194 ? -9.293 -6.243 -12.065 1.00 89.06 194 ILE A CA 1
ATOM 1493 C C . ILE A 1 194 ? -10.125 -5.820 -13.284 1.00 89.06 194 ILE A C 1
ATOM 1495 O O . ILE A 1 194 ? -9.567 -5.570 -14.349 1.00 89.06 194 ILE A O 1
ATOM 1499 N N . ALA A 1 195 ? -11.447 -5.677 -13.134 1.00 89.88 195 ALA A N 1
ATOM 1500 C CA . ALA A 1 195 ? -12.333 -5.307 -14.241 1.00 89.88 195 ALA A CA 1
ATOM 1501 C C . ALA A 1 195 ? -12.007 -3.927 -14.840 1.00 89.88 195 ALA A C 1
ATOM 1503 O O . ALA A 1 195 ? -12.143 -3.725 -16.047 1.00 89.88 195 ALA A O 1
ATOM 1504 N N . LEU A 1 196 ? -11.569 -2.982 -14.005 1.00 87.75 196 LEU A N 1
ATOM 1505 C CA . LEU A 1 196 ? -11.201 -1.624 -14.408 1.00 87.75 196 LEU A CA 1
ATOM 1506 C C . LEU A 1 196 ? -9.703 -1.473 -14.723 1.00 87.75 196 LEU A C 1
ATOM 1508 O O . LEU A 1 196 ? -9.277 -0.367 -15.046 1.00 87.75 196 LEU A O 1
ATOM 1512 N N . ASN A 1 197 ? -8.927 -2.564 -14.673 1.00 84.94 197 ASN A N 1
ATOM 1513 C CA . ASN A 1 197 ? -7.471 -2.586 -14.865 1.00 84.94 197 ASN A CA 1
ATOM 1514 C C . ASN A 1 197 ? -6.723 -1.575 -13.979 1.00 84.94 197 ASN A C 1
ATOM 1516 O O . ASN A 1 197 ? -5.816 -0.884 -14.430 1.00 84.94 197 ASN A O 1
ATOM 1520 N N . VAL A 1 198 ? -7.108 -1.476 -12.707 1.00 85.88 198 VAL A N 1
ATOM 1521 C CA . VAL A 1 198 ? -6.407 -0.662 -11.705 1.00 85.88 198 VAL A CA 1
ATOM 1522 C C . VAL A 1 198 ? -5.704 -1.552 -10.679 1.00 85.88 198 VAL A C 1
ATOM 1524 O O . VAL A 1 198 ? -6.010 -2.735 -10.530 1.00 85.88 198 VAL A O 1
ATOM 1527 N N . SER A 1 199 ? -4.766 -0.981 -9.922 1.00 83.44 199 SER A N 1
ATOM 1528 C CA . SER A 1 199 ? -4.011 -1.727 -8.910 1.00 83.44 199 SER A CA 1
ATOM 1529 C C . SER A 1 199 ? -4.907 -2.220 -7.765 1.00 83.44 199 SER A C 1
ATOM 1531 O O . SER A 1 199 ? -5.364 -1.433 -6.930 1.00 83.44 199 SER A O 1
ATOM 1533 N N . VAL A 1 200 ? -5.088 -3.545 -7.687 1.00 87.50 200 VAL A N 1
ATOM 1534 C CA . VAL A 1 200 ? -5.795 -4.245 -6.597 1.00 87.50 200 VAL A CA 1
ATOM 1535 C C . VAL A 1 200 ? -5.224 -3.864 -5.234 1.00 87.50 200 VAL A C 1
ATOM 1537 O O . VAL A 1 200 ? -5.969 -3.619 -4.282 1.00 87.50 200 VAL A O 1
ATOM 1540 N N . LEU A 1 201 ? -3.898 -3.781 -5.153 1.00 83.88 201 LEU A N 1
ATOM 1541 C CA . LEU A 1 201 ? -3.179 -3.479 -3.927 1.00 83.88 201 LEU A CA 1
ATOM 1542 C C . LEU A 1 201 ? -3.501 -2.066 -3.436 1.00 83.88 201 LEU A C 1
ATOM 1544 O O . LEU A 1 201 ? -3.997 -1.897 -2.323 1.00 83.88 201 LEU A O 1
ATOM 1548 N N . MET A 1 202 ? -3.273 -1.055 -4.278 1.00 82.31 202 MET A N 1
ATOM 1549 C CA . MET A 1 202 ? -3.504 0.348 -3.913 1.00 82.31 202 MET A CA 1
ATOM 1550 C C . MET A 1 202 ? -4.974 0.607 -3.586 1.00 82.31 202 MET A C 1
ATOM 1552 O O . MET A 1 202 ? -5.289 1.331 -2.642 1.00 82.31 202 MET A O 1
ATOM 1556 N N . SER A 1 203 ? -5.878 -0.017 -4.341 1.00 91.62 203 SER A N 1
ATOM 1557 C CA . SER A 1 203 ? -7.310 0.107 -4.107 1.00 91.62 203 SER A CA 1
ATOM 1558 C C . SER A 1 203 ? -7.718 -0.492 -2.759 1.00 91.62 203 SER A C 1
ATOM 1560 O O . SER A 1 203 ? -8.398 0.160 -1.967 1.00 91.62 203 SER A O 1
ATOM 1562 N N . SER A 1 204 ? -7.248 -1.701 -2.447 1.00 92.25 204 SER A N 1
ATOM 1563 C CA . SER A 1 204 ? -7.588 -2.386 -1.192 1.00 92.25 204 SER A CA 1
ATOM 1564 C C . SER A 1 204 ? -6.986 -1.684 0.025 1.00 92.25 204 SER A C 1
ATOM 1566 O O . SER A 1 204 ? -7.653 -1.535 1.048 1.00 92.25 204 SER A O 1
ATOM 1568 N N . MET A 1 205 ? -5.766 -1.163 -0.108 1.00 88.56 205 MET A N 1
ATOM 1569 C CA . MET A 1 205 ? -5.117 -0.356 0.922 1.00 88.56 205 MET A CA 1
ATOM 1570 C C . MET A 1 205 ? -5.859 0.961 1.181 1.00 88.56 205 MET A C 1
ATOM 1572 O O . MET A 1 205 ? -6.092 1.323 2.335 1.00 88.56 205 MET A O 1
ATOM 1576 N N . MET A 1 206 ? -6.296 1.657 0.125 1.00 90.31 206 MET A N 1
ATOM 1577 C CA . MET A 1 206 ? -7.112 2.866 0.261 1.00 90.31 206 MET A CA 1
ATOM 1578 C C . MET A 1 206 ? -8.471 2.566 0.902 1.00 90.31 206 MET A C 1
ATOM 1580 O O . MET A 1 206 ? -8.943 3.339 1.736 1.00 90.31 206 MET A O 1
ATOM 1584 N N . MET A 1 207 ? -9.080 1.424 0.571 1.00 95.00 207 MET A N 1
ATOM 1585 C CA . MET A 1 207 ? -10.295 0.957 1.237 1.00 95.00 207 MET A CA 1
ATOM 1586 C C . MET A 1 207 ? -10.059 0.776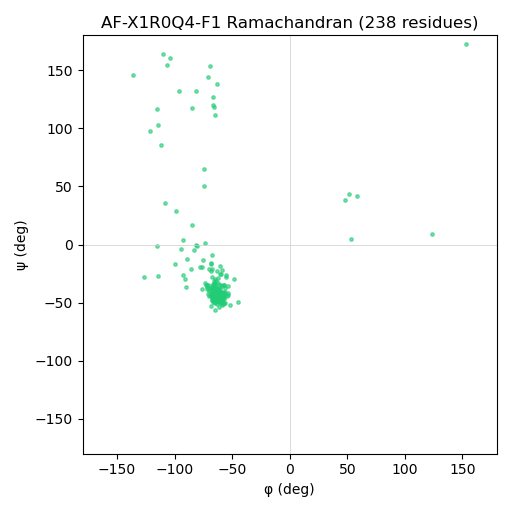 2.742 1.00 95.00 207 MET A C 1
ATOM 1588 O O . MET A 1 207 ? -10.807 1.344 3.536 1.00 95.00 207 MET A O 1
ATOM 1592 N N . GLY A 1 208 ? -8.991 0.077 3.142 1.00 91.81 208 GLY A N 1
ATOM 1593 C CA . GLY A 1 208 ? -8.613 -0.094 4.550 1.00 91.81 208 GLY A CA 1
ATOM 1594 C C . GLY A 1 208 ? -8.375 1.236 5.272 1.00 91.81 208 GLY A C 1
ATOM 1595 O O . GLY A 1 208 ? -8.920 1.457 6.355 1.00 91.81 208 GLY A O 1
ATOM 1596 N N . LEU A 1 209 ? -7.662 2.169 4.630 1.00 89.69 209 LEU A N 1
ATOM 1597 C CA . LEU A 1 209 ? -7.424 3.522 5.143 1.00 89.69 209 LEU A CA 1
ATOM 1598 C C . LEU A 1 209 ? -8.733 4.272 5.412 1.00 89.69 209 LEU A C 1
ATOM 1600 O O . LEU A 1 209 ? -8.884 4.909 6.457 1.00 89.69 209 LEU A O 1
ATOM 1604 N N . VAL A 1 210 ? -9.697 4.220 4.491 1.00 93.88 210 VAL A N 1
ATOM 1605 C CA . VAL A 1 210 ? -10.992 4.881 4.701 1.00 93.88 210 VAL A CA 1
ATOM 1606 C C . VAL A 1 210 ? -11.768 4.196 5.825 1.00 93.88 210 VAL A C 1
ATOM 1608 O O . VAL A 1 210 ? -12.314 4.888 6.683 1.00 93.88 210 VAL A O 1
ATOM 1611 N N . VAL A 1 211 ? -11.762 2.863 5.885 1.00 94.19 211 VAL A N 1
ATOM 1612 C CA . VAL A 1 211 ? -12.473 2.101 6.920 1.00 94.19 211 VAL A CA 1
ATOM 1613 C C . VAL A 1 211 ? -11.956 2.410 8.324 1.00 94.19 211 VAL A C 1
ATOM 1615 O O . VAL A 1 211 ? -12.764 2.728 9.197 1.00 94.19 211 VAL A O 1
ATOM 1618 N N . ILE A 1 212 ? -10.639 2.399 8.557 1.00 91.88 212 ILE A N 1
ATOM 1619 C CA . ILE A 1 212 ? -10.079 2.687 9.892 1.00 91.88 212 ILE A CA 1
ATOM 1620 C C . ILE A 1 212 ? -10.408 4.113 10.365 1.00 91.88 212 ILE A C 1
ATOM 1622 O O . ILE A 1 212 ? -10.550 4.359 11.564 1.00 91.88 212 ILE A O 1
ATOM 1626 N N . ASN A 1 213 ? -10.573 5.055 9.432 1.00 90.12 213 ASN A N 1
ATOM 1627 C CA . ASN A 1 213 ? -10.820 6.462 9.742 1.00 90.12 213 ASN A CA 1
ATOM 1628 C C . ASN A 1 213 ? -12.307 6.849 9.818 1.00 90.12 213 ASN A C 1
ATOM 1630 O O . ASN A 1 213 ? -12.625 7.827 10.493 1.00 90.12 213 ASN A O 1
ATOM 1634 N N . LEU A 1 214 ? -13.209 6.144 9.125 1.00 90.44 214 LEU A N 1
ATOM 1635 C CA . LEU A 1 214 ? -14.631 6.515 9.033 1.00 90.44 214 LEU A CA 1
ATOM 1636 C C . LEU A 1 214 ? -15.585 5.515 9.698 1.00 90.44 214 LEU A C 1
ATOM 1638 O O . LEU A 1 214 ? -16.685 5.913 10.088 1.00 90.44 214 LEU A O 1
ATOM 1642 N N . ALA A 1 215 ? -15.228 4.232 9.805 1.00 85.50 215 ALA A N 1
ATOM 1643 C CA . ALA A 1 215 ? -16.135 3.233 10.360 1.00 85.50 215 ALA A CA 1
ATOM 1644 C C . ALA A 1 215 ? -16.311 3.407 11.877 1.00 85.50 215 ALA A C 1
ATOM 1646 O O . ALA A 1 215 ? -15.378 3.743 12.602 1.00 85.50 215 ALA A O 1
ATOM 1647 N N . ARG A 1 216 ? -17.526 3.139 12.375 1.00 75.81 216 ARG A N 1
ATOM 1648 C CA . ARG A 1 216 ? -17.863 3.284 13.804 1.00 75.81 216 ARG A CA 1
ATOM 1649 C C . ARG A 1 216 ? -17.217 2.209 14.683 1.00 75.81 216 ARG A C 1
ATOM 1651 O O . ARG A 1 216 ? -16.871 2.485 15.823 1.00 75.81 216 ARG A O 1
ATOM 1658 N N . GLU A 1 217 ? -17.098 0.999 14.142 1.00 78.69 217 GLU A N 1
ATOM 1659 C CA . GLU A 1 217 ? -16.479 -0.182 14.765 1.00 78.69 217 GLU A CA 1
ATOM 1660 C C . GLU A 1 217 ? -15.140 -0.501 14.080 1.00 78.69 217 GLU A C 1
ATOM 1662 O O . GLU A 1 217 ? -14.779 -1.655 13.863 1.00 78.69 217 GLU A O 1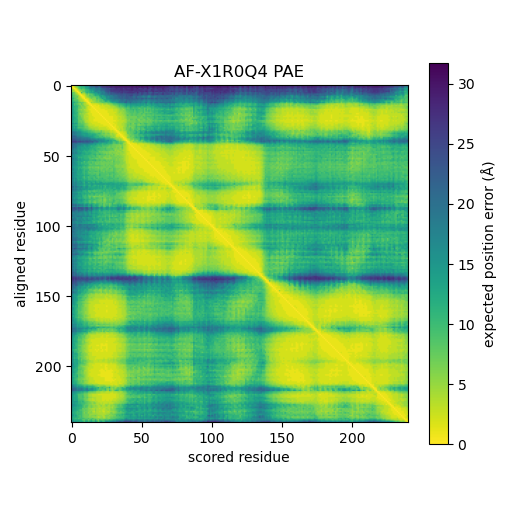
ATOM 1667 N N . ASN A 1 218 ? -14.427 0.554 13.688 1.00 79.88 218 ASN A N 1
ATOM 1668 C CA . ASN A 1 218 ? -13.199 0.537 12.906 1.00 79.88 218 ASN A CA 1
ATOM 1669 C C . ASN A 1 218 ? -12.186 -0.520 13.377 1.00 79.88 218 ASN A C 1
ATOM 1671 O O . ASN A 1 218 ? -11.769 -1.331 12.560 1.00 79.88 218 ASN A O 1
ATOM 1675 N N . TYR A 1 219 ? -11.872 -0.605 14.672 1.00 83.12 219 TYR A N 1
ATOM 1676 C CA . TYR A 1 219 ? -10.916 -1.596 15.192 1.00 83.12 219 TYR A CA 1
ATOM 1677 C C . TYR A 1 219 ? -11.374 -3.050 15.107 1.00 83.12 219 TYR A C 1
ATOM 1679 O O . TYR A 1 219 ? -10.563 -3.935 14.835 1.00 83.12 219 TYR A O 1
ATOM 1687 N N . LYS A 1 220 ? -12.667 -3.310 15.324 1.00 85.12 220 LYS A N 1
ATOM 1688 C CA . LYS A 1 220 ? -13.180 -4.684 15.380 1.00 85.12 220 LYS A CA 1
ATOM 1689 C C . LYS A 1 220 ? -13.056 -5.384 14.032 1.00 85.12 220 LYS A C 1
ATOM 1691 O O . LYS A 1 220 ? -12.830 -6.588 14.002 1.00 85.12 220 LYS A O 1
ATOM 1696 N N . PHE A 1 221 ? -13.161 -4.642 12.926 1.00 87.94 221 PHE A N 1
ATOM 1697 C CA . PHE A 1 221 ? -12.980 -5.215 11.593 1.00 87.94 221 PHE A CA 1
ATOM 1698 C C . PHE A 1 221 ? -11.559 -5.758 11.393 1.00 87.94 221 PHE A C 1
ATOM 1700 O O . PHE A 1 221 ? -11.398 -6.900 10.972 1.00 87.94 221 PHE A O 1
ATOM 1707 N N . PHE A 1 222 ? -10.531 -4.985 11.750 1.00 88.12 222 PHE A N 1
ATOM 1708 C CA . PHE A 1 222 ? -9.136 -5.417 11.600 1.00 88.12 222 PHE A CA 1
ATOM 1709 C C . PHE A 1 222 ? -8.724 -6.479 12.626 1.00 88.12 222 PHE A C 1
ATOM 1711 O O . PHE A 1 222 ? -7.947 -7.374 12.305 1.00 88.12 222 PHE A O 1
ATOM 1718 N N . GLU A 1 223 ? -9.268 -6.430 13.845 1.00 86.38 223 GLU A N 1
ATOM 1719 C CA . GLU A 1 223 ? -9.022 -7.452 14.869 1.00 86.38 223 GLU A CA 1
ATOM 1720 C C . GLU A 1 223 ? -9.569 -8.820 14.446 1.00 86.38 223 GLU A C 1
ATOM 1722 O O . GLU A 1 223 ? -8.879 -9.834 14.546 1.00 86.38 223 GLU A O 1
ATOM 1727 N N . VAL A 1 224 ? -10.793 -8.838 13.914 1.00 86.81 224 VAL A N 1
ATOM 1728 C CA . VAL A 1 224 ? -11.416 -10.053 13.394 1.00 86.81 224 VAL A CA 1
ATOM 1729 C C . VAL A 1 224 ? -10.665 -10.563 12.160 1.00 86.81 224 VAL A C 1
ATOM 1731 O O . VAL A 1 224 ? -10.418 -11.764 12.063 1.00 86.81 224 VAL A O 1
ATOM 1734 N N . LEU A 1 225 ? -10.215 -9.679 11.264 1.00 86.62 225 LEU A N 1
ATOM 1735 C CA . LEU A 1 225 ? -9.400 -10.067 10.107 1.00 86.62 225 LEU A CA 1
ATOM 1736 C C . LEU A 1 225 ? -8.059 -10.702 10.515 1.00 86.62 225 LEU A C 1
ATOM 1738 O O . LEU A 1 225 ? -7.660 -11.718 9.953 1.00 86.62 225 LEU A O 1
ATOM 1742 N N . ARG A 1 226 ? -7.417 -10.201 11.577 1.00 85.50 226 ARG A N 1
ATOM 1743 C CA . ARG A 1 226 ? -6.159 -10.758 12.105 1.00 85.50 226 ARG A CA 1
ATOM 1744 C C . ARG A 1 226 ? -6.241 -12.224 12.525 1.00 85.50 226 ARG A C 1
ATOM 1746 O O . ARG A 1 226 ? -5.218 -12.905 12.559 1.00 85.50 226 ARG A O 1
ATOM 1753 N N . THR A 1 227 ? -7.439 -12.735 12.816 1.00 83.81 227 THR A N 1
ATOM 1754 C CA . THR A 1 227 ? -7.634 -14.160 13.133 1.00 83.81 227 THR A CA 1
ATOM 1755 C C . THR A 1 227 ? -7.379 -15.083 11.937 1.00 83.81 227 THR A C 1
ATOM 1757 O O . THR A 1 227 ? -7.086 -16.262 12.134 1.00 83.81 227 THR A O 1
ATOM 1760 N N . VAL A 1 228 ? -7.437 -14.553 10.709 1.00 81.44 228 VAL A N 1
ATOM 1761 C CA . VAL A 1 228 ? -7.266 -15.305 9.455 1.00 81.44 228 VAL A CA 1
ATOM 1762 C C . VAL A 1 228 ? -6.023 -14.897 8.652 1.00 81.44 228 VAL A C 1
ATOM 1764 O O . VAL A 1 228 ? -5.724 -15.531 7.645 1.00 81.44 228 VAL A O 1
ATOM 1767 N N . ASP A 1 229 ? -5.244 -13.917 9.113 1.00 75.69 229 ASP A N 1
ATOM 1768 C CA . ASP A 1 229 ? -4.033 -13.442 8.425 1.00 75.69 229 ASP A CA 1
ATOM 1769 C C . ASP A 1 229 ? -2.975 -14.544 8.238 1.00 75.69 229 ASP A C 1
ATOM 1771 O O . ASP A 1 229 ? -2.431 -14.714 7.150 1.00 75.69 229 ASP A O 1
ATOM 1775 N N . ALA A 1 230 ? -2.688 -15.331 9.282 1.00 74.69 230 ALA A N 1
ATOM 1776 C CA . ALA A 1 230 ? -1.642 -16.359 9.246 1.00 74.69 230 ALA A CA 1
ATOM 1777 C C . ALA A 1 230 ? -1.835 -17.416 8.134 1.00 74.69 230 ALA A C 1
ATOM 1779 O O . ALA A 1 230 ? -0.894 -17.638 7.366 1.00 74.69 230 ALA A O 1
ATOM 1780 N N . PRO A 1 231 ? -3.012 -18.063 7.992 1.00 80.06 231 PRO A N 1
ATOM 1781 C CA . PRO A 1 231 ? -3.237 -18.989 6.886 1.00 80.06 231 PRO A CA 1
ATOM 1782 C C . PRO A 1 231 ? -3.233 -18.290 5.521 1.00 80.06 231 PRO A C 1
ATOM 1784 O O . PRO A 1 231 ? -2.753 -18.879 4.557 1.00 80.06 231 PRO A O 1
ATOM 1787 N N . LEU A 1 232 ? -3.702 -17.041 5.422 1.00 77.06 232 LEU A N 1
ATOM 1788 C CA . LEU A 1 232 ? -3.678 -16.290 4.164 1.00 77.06 232 LEU A CA 1
ATOM 1789 C C . LEU A 1 232 ? -2.249 -15.976 3.711 1.00 77.06 232 LEU A C 1
ATOM 1791 O O . LEU A 1 232 ? -1.913 -16.235 2.559 1.00 77.06 232 LEU A O 1
ATOM 1795 N N . TYR A 1 233 ? -1.381 -15.511 4.613 1.00 69.19 233 TYR A N 1
ATOM 1796 C CA . TYR A 1 233 ? 0.035 -15.307 4.304 1.00 69.19 233 TYR A CA 1
ATOM 1797 C C . TYR A 1 233 ? 0.706 -16.596 3.837 1.00 69.19 233 TYR A C 1
ATOM 1799 O O . TYR A 1 233 ? 1.461 -16.582 2.869 1.00 69.19 233 TYR A O 1
ATOM 1807 N N . LEU A 1 234 ? 0.406 -17.721 4.487 1.00 72.25 234 LEU A N 1
ATOM 1808 C CA . LEU A 1 234 ? 0.953 -19.018 4.105 1.00 72.25 234 LEU A CA 1
ATOM 1809 C C . LEU A 1 234 ? 0.521 -19.414 2.686 1.00 72.25 234 LEU A C 1
ATOM 1811 O O . LEU A 1 234 ? 1.356 -19.849 1.900 1.00 72.25 234 LEU A O 1
ATOM 1815 N N . VAL A 1 235 ? -0.754 -19.221 2.338 1.00 71.94 235 VAL A N 1
ATOM 1816 C CA . VAL A 1 235 ? -1.261 -19.473 0.979 1.00 71.94 235 VAL A CA 1
ATOM 1817 C C . VAL A 1 235 ? -0.582 -18.556 -0.042 1.00 71.94 235 VAL A C 1
ATOM 1819 O O . VAL A 1 235 ? -0.155 -19.042 -1.085 1.00 71.94 235 VAL A O 1
ATOM 1822 N N . PHE A 1 236 ? -0.418 -17.267 0.271 1.00 68.31 236 PHE A N 1
ATOM 1823 C CA . PHE A 1 236 ? 0.280 -16.314 -0.596 1.00 68.31 236 PHE A CA 1
ATOM 1824 C C . PHE A 1 236 ? 1.719 -16.742 -0.883 1.00 68.31 236 PHE A C 1
ATOM 1826 O O . PHE A 1 236 ? 2.087 -16.861 -2.041 1.00 68.31 236 PHE A O 1
ATOM 1833 N N . PHE A 1 237 ? 2.514 -17.038 0.147 1.00 68.31 237 PHE A N 1
ATOM 1834 C CA . PHE A 1 237 ? 3.923 -17.408 -0.031 1.00 68.31 237 PHE A CA 1
ATOM 1835 C C . PHE A 1 237 ? 4.140 -18.764 -0.716 1.00 68.31 237 PHE A C 1
ATOM 1837 O O . PHE A 1 237 ? 5.254 -19.046 -1.147 1.00 68.31 237 PHE A O 1
ATOM 1844 N N . ILE A 1 238 ? 3.116 -19.621 -0.772 1.00 72.81 238 ILE A N 1
ATOM 1845 C CA . ILE A 1 238 ? 3.182 -20.907 -1.479 1.00 72.81 238 ILE A CA 1
ATOM 1846 C C . ILE A 1 238 ? 2.741 -20.771 -2.941 1.00 72.81 238 ILE A C 1
ATOM 1848 O O . ILE A 1 238 ? 3.270 -21.484 -3.792 1.00 72.81 238 ILE A O 1
ATOM 1852 N N . LEU A 1 239 ? 1.746 -19.923 -3.224 1.00 63.88 239 LEU A N 1
ATOM 1853 C CA . LEU A 1 239 ? 1.156 -19.778 -4.560 1.00 63.88 239 LEU A CA 1
ATOM 1854 C C . LEU A 1 239 ? 1.823 -18.702 -5.429 1.00 63.88 239 LEU A C 1
ATOM 1856 O O . LEU A 1 239 ? 1.779 -18.841 -6.654 1.00 63.88 239 LEU A O 1
ATOM 1860 N N . ALA A 1 240 ? 2.382 -17.653 -4.815 1.00 55.97 240 ALA A N 1
ATOM 1861 C CA . ALA A 1 240 ? 3.093 -16.559 -5.484 1.00 55.97 240 ALA A CA 1
ATOM 1862 C C . ALA A 1 240 ? 4.548 -16.932 -5.805 1.00 55.97 240 ALA A C 1
ATOM 1864 O O . ALA A 1 240 ? 5.017 -16.534 -6.896 1.00 55.97 240 ALA A O 1
#

Nearest PDB structures (foldseek):
  8pcz-assembly1_B  TM=6.482E-01  e=1.429E-02  Strongylocentrotus purpuratus
  8xqa-assembly1_B  TM=6.806E-01  e=2.919E-02  Strongylocentrotus purpuratus
  8pdu-assembly1_B  TM=6.429E-01  e=2.042E-02  Strongylocentrotus purpuratus
  8xq9-assembly1_A  TM=6.800E-01  e=5.700E-02  Strongylocentrotus purpuratus
  8xq8-assembly1_A  TM=6.840E-01  e=1.018E-01  Strongylocentrotus purpuratus

InterPro domains:
  IPR006153 Cation/H+ exchanger, transmembrane domain [PF00999] (11-219)
  IPR038770 Sodium/solute symporter superfamily [G3DSA:1.20.1530.20] (1-240)

Solvent-accessible surface area (backbone atoms only — not comparable to full-atom values): 12335 Å² total; per-residue (Å²): 139,81,78,82,71,51,74,68,52,53,59,51,38,53,54,52,42,49,50,44,44,18,51,53,26,22,58,58,11,52,69,59,32,59,73,58,42,72,74,64,34,63,62,42,53,51,51,38,48,51,52,32,51,48,38,19,51,52,44,14,52,55,38,36,56,50,24,60,75,72,70,47,82,53,43,58,22,44,32,53,8,14,57,63,24,50,67,86,51,67,68,60,54,50,51,36,58,74,70,63,62,78,52,75,66,53,58,47,50,57,54,28,51,62,48,33,56,59,54,19,53,53,40,31,55,51,21,47,43,52,22,54,37,58,70,66,78,52,92,48,71,63,50,59,52,48,44,50,45,25,50,52,47,11,41,49,52,11,37,52,49,12,49,51,48,26,64,57,48,78,79,61,86,49,74,72,54,43,53,56,51,52,54,51,51,43,52,51,49,35,52,50,19,60,76,67,68,24,45,36,46,56,12,25,21,32,16,22,27,36,24,46,64,64,23,90,63,29,66,60,54,54,57,60,49,58,77,52,44,67,66,44,53,53,52,39,75,72,69,110

Mean predicted aligned error: 9.11 Å

Organism: NCBI:txid412755

Foldseek 3Di:
DPPVDPVVNVVVLVLLLLLLLLLVLLLLLLLQAVVVCVVPCPVLVVVLLCQLVVQLVVQLVVQQVVCVVVVHDSLVSNLVSLQRLDDDCPVVVVVCVVVVPDDDVVVSVVSSNSCSVVSSVVSNLVSNLVSVCVVVVDVDPVSVVVSVCLLVVLLVLLQVLLVVLQVCVVVDDDLVSLVVSLSVSSSVSSVVSVVVVHDSSSNSSSSSNSLCHRHPPSVSSSVSSVVCSVVSVVSNVVSD

Secondary structure (DSSP, 8-state):
----S-HHHHHHHHHHHHHHHHHHHHHHGGGG-HHHIIIIIHHHHHHHHHHHHHHHHHHHHHHHHHHHHHT--SHHHHHHHHHTT----HHHHHHHHHTT--SHHHHHHHHHHHHHHHHHHHHHHHHHHHHHHHHTS---HHHHHHHHHHHHHHHHHHHHHHHHHHHHGGG--SHHHHHHHHHHHHHHHHHHHHHTT--HHHHHHHHHHHHHHH-TTHHHHHHHHHTTHHHHHHHHHHH-